Protein AF-0000000066216620 (afdb_homodimer)

Secondary structure (DSSP, 8-state):
--EEEEEEEEESS--EEEE-TTS-EEEEEEEEEEEEEE-TTS-EEEEEEEEEEEHHHHHHHHHH--TT-EEEEEEEEEEEEEE-TTS-EEEEEEEEEEEEEE-S----TTGGGSSSSGGGTT-------------------/--EEEEEEEEESS--EEEE-TTS-EEEEEEEEEEEEEE-TTS-EEEEEEEEEEEHHHHHHHHHH--TT-EEEEEEEEEEEEEE-TTS-EEEEEEEEEEEEEE-S----TTGGGSSSSGGGS--------------------

Foldseek 3Di:
DDFKDKAKFFWQFQKDWDADPVGKIKIKTWGWGWDPAADPVRHIHTDIAIEMEIHPQRVVSNVQGGGGFIKMFMFGKDKDWDADPVRDIDIDIHGYGPDMGGDDPRPPVPPPPPPPPPPPPDPPPDPPPCPDDPPPDDDDD/DDFKDKAKFFWQFQKDWDADPVGKIKIKTWGWGWDPAADPVRDIHTDIAMEMEIHPQRVVSNVQGGGGFIKMFMFGKDKDWDADPVRDIDIDIHGYGPDMGGDDDRPPVPPPPPPPPPPPPDPPDDPVPPDDPDDDDDDDD

Nearest PDB structures (foldseek):
  5yyu-assembly1_B  TM=9.972E-01  e=3.371E-18  Staphylococcus aureus subsp. aureus ED98
  7d8j-assembly1_A-2  TM=8.900E-01  e=3.755E-18  Staphylococcus aureus subsp. aureus ED98
  5xgt-assembly1_A  TM=9.421E-01  e=4.319E-16  Staphylococcus aureus
  1x3g-assembly1_A-2  TM=8.169E-01  e=3.262E-10  Mycolicibacterium smegmatis
  1ue5-assembly1_A-2  TM=8.093E-01  e=3.634E-10  Mycobacterium tuberculosis

Structure (mmCIF, N/CA/C/O backbone):
data_AF-0000000066216620-model_v1
#
loop_
_entity.id
_entity.type
_entity.pdbx_description
1 polymer 'Single-stranded DNA-binding protein 2'
#
loop_
_atom_site.group_PDB
_atom_site.id
_atom_site.type_symbol
_atom_site.label_atom_id
_atom_site.label_alt_id
_atom_site.label_comp_id
_atom_site.label_asym_id
_atom_site.label_entity_id
_atom_site.label_seq_id
_atom_site.pdbx_PDB_ins_code
_atom_site.Cartn_x
_atom_site.Cartn_y
_atom_site.Cartn_z
_atom_site.occupancy
_atom_site.B_iso_or_equiv
_atom_site.auth_seq_id
_atom_site.auth_comp_id
_atom_site.auth_asym_id
_atom_site.auth_atom_id
_atom_site.pdbx_PDB_model_num
ATOM 1 N N . MET A 1 1 ? -13.578 7.141 -0.822 1 92.81 1 MET A N 1
ATOM 2 C CA . MET A 1 1 ? -12.414 7.945 -1.18 1 92.81 1 MET A CA 1
ATOM 3 C C . MET A 1 1 ? -11.516 7.203 -2.166 1 92.81 1 MET A C 1
ATOM 5 O O . MET A 1 1 ? -11.531 5.973 -2.219 1 92.81 1 MET A O 1
ATOM 9 N N . LEU A 1 2 ? -10.797 8.094 -2.957 1 96.12 2 LEU A N 1
ATOM 10 C CA . LEU A 1 2 ? -9.938 7.5 -3.975 1 96.12 2 LEU A CA 1
ATOM 11 C C . LEU A 1 2 ? -8.867 6.621 -3.334 1 96.12 2 LEU A C 1
ATOM 13 O O . LEU A 1 2 ? -8.227 7.027 -2.361 1 96.12 2 LEU A O 1
ATOM 17 N N . ASN A 1 3 ? -8.742 5.473 -3.789 1 98.56 3 ASN A N 1
ATOM 18 C CA . ASN A 1 3 ? -7.781 4.461 -3.373 1 98.56 3 ASN A CA 1
ATOM 19 C C . ASN A 1 3 ? -7.492 3.469 -4.496 1 98.56 3 ASN A C 1
ATOM 21 O O . ASN A 1 3 ? -8.242 2.514 -4.699 1 98.56 3 ASN A O 1
ATOM 25 N N . ARG A 1 4 ? -6.383 3.711 -5.168 1 98.62 4 ARG A N 1
ATOM 26 C CA . ARG A 1 4 ? -6.035 2.863 -6.305 1 98.62 4 ARG A CA 1
ATOM 27 C C . ARG A 1 4 ? -4.547 2.529 -6.305 1 98.62 4 ARG A C 1
ATOM 29 O O . ARG A 1 4 ? -3.707 3.414 -6.121 1 98.62 4 ARG A O 1
ATOM 36 N N . THR A 1 5 ? -4.27 1.292 -6.426 1 98.75 5 THR A N 1
ATOM 37 C CA . THR A 1 5 ? -2.902 0.795 -6.508 1 98.75 5 THR A CA 1
ATOM 38 C C . THR A 1 5 ? -2.73 -0.121 -7.719 1 98.75 5 THR A C 1
ATOM 40 O O . THR A 1 5 ? -3.539 -1.025 -7.938 1 98.75 5 THR A O 1
ATOM 43 N N . VAL A 1 6 ? -1.718 0.114 -8.477 1 98.81 6 VAL A N 1
ATOM 44 C CA . VAL A 1 6 ? -1.391 -0.705 -9.641 1 98.81 6 VAL A CA 1
ATOM 45 C C . VAL A 1 6 ? 0.063 -1.163 -9.555 1 98.81 6 VAL A C 1
ATOM 47 O O . VAL A 1 6 ? 0.972 -0.343 -9.406 1 98.81 6 VAL A O 1
ATOM 50 N N . LEU A 1 7 ? 0.234 -2.441 -9.688 1 98.75 7 LEU A N 1
ATOM 51 C CA . LEU A 1 7 ? 1.56 -3.025 -9.508 1 98.75 7 LEU A CA 1
ATOM 52 C C . LEU A 1 7 ? 1.869 -4.023 -10.617 1 98.75 7 LEU A C 1
ATOM 54 O O . LEU A 1 7 ? 0.966 -4.688 -11.133 1 98.75 7 LEU A O 1
ATOM 58 N N . VAL A 1 8 ? 3.107 -4.082 -10.93 1 98.5 8 VAL A N 1
ATOM 59 C CA . VAL A 1 8 ? 3.648 -5.195 -11.703 1 98.5 8 VAL A CA 1
ATOM 60 C C . VAL A 1 8 ? 4.879 -5.762 -11 1 98.5 8 VAL A C 1
ATOM 62 O O . VAL A 1 8 ? 5.773 -5.012 -10.602 1 98.5 8 VAL A O 1
ATOM 65 N N . GLY A 1 9 ? 4.883 -6.992 -10.805 1 98.31 9 GLY A N 1
ATOM 66 C CA . GLY A 1 9 ? 5.992 -7.66 -10.148 1 98.31 9 GLY A CA 1
ATOM 67 C C . GLY A 1 9 ? 5.949 -9.172 -10.289 1 98.31 9 GLY A C 1
ATOM 68 O O . GLY A 1 9 ? 5.109 -9.703 -11.016 1 98.3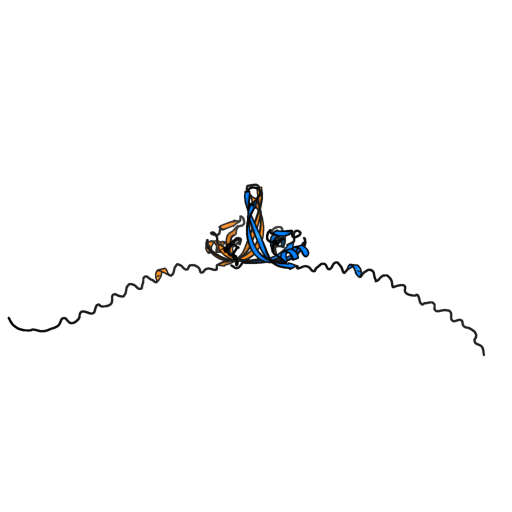1 9 GLY A O 1
ATOM 69 N N . ARG A 1 10 ? 6.887 -9.805 -9.68 1 98 10 ARG A N 1
ATOM 70 C CA . ARG A 1 10 ? 6.961 -11.258 -9.742 1 98 10 ARG A CA 1
ATOM 71 C C . ARG A 1 10 ? 6.617 -11.883 -8.391 1 98 10 ARG A C 1
ATOM 73 O O . ARG A 1 10 ? 7.02 -11.375 -7.348 1 98 10 ARG A O 1
ATOM 80 N N . LEU A 1 11 ? 5.941 -12.992 -8.5 1 98.25 11 LEU A N 1
ATOM 81 C CA . LEU A 1 11 ? 5.609 -13.703 -7.266 1 98.25 11 LEU A CA 1
ATOM 82 C C . LEU A 1 11 ? 6.867 -14.266 -6.605 1 98.25 11 LEU A C 1
ATOM 84 O O . LEU A 1 11 ? 7.727 -14.828 -7.285 1 98.25 11 LEU A O 1
ATOM 88 N N . THR A 1 12 ? 6.949 -14.117 -5.309 1 98.38 12 THR A N 1
ATOM 89 C CA . THR A 1 12 ? 8.125 -14.578 -4.586 1 98.38 12 THR A CA 1
ATOM 90 C C . THR A 1 12 ? 7.977 -16.047 -4.184 1 98.38 12 THR A C 1
ATOM 92 O O . THR A 1 12 ? 8.961 -16.703 -3.85 1 98.38 12 THR A O 1
ATOM 95 N N . LYS A 1 13 ? 6.832 -16.516 -4.086 1 98.19 13 LYS A N 1
ATOM 96 C CA . LYS A 1 13 ? 6.461 -17.891 -3.754 1 98.19 13 LYS A CA 1
ATOM 97 C C . LYS A 1 13 ? 5.129 -18.266 -4.395 1 98.19 13 LYS A C 1
ATOM 99 O O . LYS A 1 13 ? 4.441 -17.406 -4.957 1 98.19 13 LYS A O 1
ATOM 104 N N . ASP A 1 14 ? 4.883 -19.469 -4.289 1 98.25 14 ASP A N 1
ATOM 105 C CA . ASP A 1 14 ? 3.592 -19.922 -4.793 1 98.25 14 ASP A CA 1
ATOM 106 C C . ASP A 1 14 ? 2.445 -19.297 -3.996 1 98.25 14 ASP A C 1
ATOM 108 O O . ASP A 1 14 ? 2.533 -19.172 -2.773 1 98.25 14 ASP A O 1
ATOM 112 N N . PRO A 1 15 ? 1.36 -19.047 -4.707 1 98.06 15 PRO A N 1
ATOM 113 C CA . PRO A 1 15 ? 0.212 -18.469 -4.004 1 98.06 15 PRO A CA 1
ATOM 114 C C . PRO A 1 15 ? -0.439 -19.438 -3.031 1 98.06 15 PRO A C 1
ATOM 116 O O . PRO A 1 15 ? -0.374 -20.656 -3.238 1 98.06 15 PRO A O 1
ATOM 119 N N . GLU A 1 16 ? -1.002 -18.875 -2.049 1 97.81 16 GLU A N 1
ATOM 120 C CA . GLU A 1 16 ? -1.773 -19.656 -1.085 1 97.81 16 GLU A CA 1
ATOM 121 C C . GLU A 1 16 ? -3.271 -19.422 -1.266 1 97.81 16 GLU A C 1
ATOM 123 O O . GLU A 1 16 ? -3.711 -18.297 -1.507 1 97.81 16 GLU A O 1
ATOM 128 N N . LEU A 1 17 ? -3.982 -20.516 -1.16 1 96.88 17 LEU A N 1
ATOM 129 C CA . LEU A 1 17 ? -5.434 -20.453 -1.265 1 96.88 17 LEU A CA 1
ATOM 130 C C . LEU A 1 17 ? -6.094 -20.984 -0.001 1 96.88 17 LEU A C 1
ATOM 132 O O . LEU A 1 17 ? -5.734 -22.062 0.479 1 96.88 17 LEU A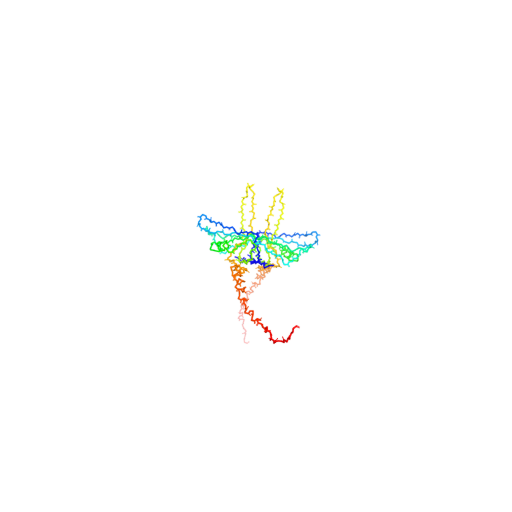 O 1
ATOM 136 N N . ARG A 1 18 ? -6.938 -20.203 0.495 1 96 18 ARG A N 1
ATOM 137 C CA . ARG A 1 18 ? -7.719 -20.625 1.654 1 96 18 ARG A CA 1
ATOM 138 C C . ARG A 1 18 ? -9.203 -20.359 1.446 1 96 18 ARG A C 1
ATOM 140 O O . ARG A 1 18 ? -9.578 -19.5 0.63 1 96 18 ARG A O 1
ATOM 147 N N . SER A 1 19 ? -10.008 -21.141 2.162 1 93.06 19 SER A N 1
ATOM 148 C CA . SER A 1 19 ? -11.445 -20.922 2.111 1 93.06 19 SER A CA 1
ATOM 149 C C . SER A 1 19 ? -11.984 -20.453 3.459 1 93.06 19 SER A C 1
ATOM 151 O O . SER A 1 19 ? -11.609 -20.984 4.504 1 93.06 19 SER A O 1
ATOM 153 N N . THR A 1 20 ? -12.711 -19.375 3.375 1 90.19 20 THR A N 1
ATOM 154 C CA . THR A 1 20 ? -13.328 -18.891 4.605 1 90.19 20 THR A CA 1
ATOM 155 C C . THR A 1 20 ? -14.477 -19.797 5.027 1 90.19 20 THR A C 1
ATOM 157 O O . THR A 1 20 ? -14.977 -20.594 4.223 1 90.19 20 THR A O 1
ATOM 160 N N . PRO A 1 21 ? -14.891 -19.703 6.312 1 88.75 21 PRO A N 1
ATOM 161 C CA . PRO A 1 21 ? -16 -20.531 6.77 1 88.75 21 PRO A CA 1
ATOM 162 C C . PRO A 1 21 ? -17.281 -20.297 5.961 1 88.75 21 PRO A C 1
ATOM 164 O O . PRO A 1 21 ? -18.109 -21.203 5.82 1 88.75 21 PRO A O 1
ATOM 167 N N . ASN A 1 22 ? -17.453 -19.188 5.398 1 89.12 22 ASN A N 1
ATOM 168 C CA . ASN A 1 22 ? -18.641 -18.859 4.609 1 89.12 22 ASN A CA 1
ATOM 169 C C . ASN A 1 22 ? -18.484 -19.281 3.154 1 89.12 22 ASN A C 1
ATOM 171 O O . ASN A 1 22 ? -19.281 -18.906 2.301 1 89.12 22 ASN A O 1
ATOM 175 N N . GLY A 1 23 ? -17.375 -19.906 2.857 1 88.88 23 GLY A N 1
ATOM 176 C CA . GLY A 1 23 ? -17.188 -20.5 1.543 1 88.88 23 GLY A CA 1
ATOM 177 C C . GLY A 1 23 ? -16.5 -19.578 0.56 1 88.88 23 GLY A C 1
ATOM 178 O O . GLY A 1 23 ? -16.453 -19.859 -0.641 1 88.88 23 GLY A O 1
ATOM 179 N N . VAL A 1 24 ? -16.078 -18.531 1.033 1 92.62 24 VAL A N 1
ATOM 180 C CA . VAL A 1 24 ? -15.406 -17.594 0.133 1 92.62 24 VAL A CA 1
ATOM 181 C C . VAL A 1 24 ? -13.922 -17.953 0.033 1 92.62 24 VAL A C 1
ATOM 183 O O . VAL A 1 24 ? -13.242 -18.094 1.051 1 92.62 24 VAL A O 1
ATOM 186 N N . ASN A 1 25 ? -13.469 -18.125 -1.216 1 95.75 25 ASN A N 1
ATOM 187 C CA . ASN A 1 25 ? -12.055 -18.391 -1.438 1 95.75 25 ASN A CA 1
ATOM 188 C C . ASN A 1 25 ? -11.219 -17.109 -1.327 1 95.75 25 ASN A C 1
ATOM 190 O O . ASN A 1 25 ? -11.602 -16.062 -1.858 1 95.75 25 ASN A O 1
ATOM 194 N N . VAL A 1 26 ? -10.148 -17.266 -0.635 1 97.31 26 VAL A N 1
ATOM 195 C CA . VAL A 1 26 ? -9.203 -16.156 -0.477 1 97.31 26 VAL A CA 1
ATOM 196 C C . VAL A 1 26 ? -7.816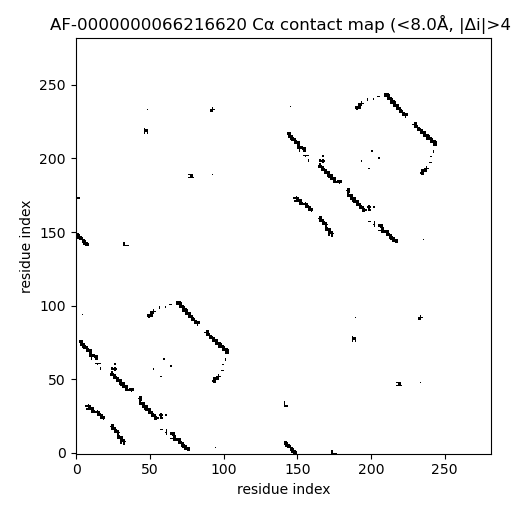 -16.609 -0.927 1 97.31 26 VAL A C 1
ATOM 198 O O . VAL A 1 26 ? -7.273 -17.594 -0.415 1 97.31 26 VAL A O 1
ATOM 201 N N . GLY A 1 27 ? -7.227 -15.891 -1.88 1 97.94 27 GLY A N 1
ATOM 202 C CA . GLY A 1 27 ? -5.855 -16.109 -2.316 1 97.94 27 GLY A CA 1
ATOM 203 C C . GLY A 1 27 ? -4.898 -15.039 -1.829 1 97.94 27 GLY A C 1
ATOM 204 O O . GLY A 1 27 ? -5.262 -13.859 -1.745 1 97.94 27 GLY A O 1
ATOM 205 N N . THR A 1 28 ? -3.729 -15.469 -1.478 1 98.31 28 THR A N 1
ATOM 206 C CA . THR A 1 28 ? -2.701 -14.516 -1.075 1 98.31 28 THR A CA 1
ATOM 207 C C . THR A 1 28 ? -1.376 -14.828 -1.767 1 98.31 28 THR A C 1
ATOM 209 O O . THR A 1 28 ? -1.051 -15.992 -2.004 1 98.31 28 THR A O 1
ATOM 212 N N . PHE A 1 29 ? -0.645 -13.766 -2.102 1 98.44 29 PHE A N 1
ATOM 213 C CA . PHE A 1 29 ? 0.704 -13.906 -2.639 1 98.44 29 PHE A CA 1
ATOM 214 C C . PHE A 1 29 ? 1.492 -12.609 -2.459 1 98.44 29 PHE A C 1
ATOM 216 O O . PHE A 1 29 ? 0.921 -11.57 -2.131 1 98.44 29 PHE A O 1
ATOM 223 N N . THR A 1 30 ? 2.74 -12.773 -2.598 1 98.62 30 THR A N 1
ATOM 224 C CA . THR A 1 30 ? 3.631 -11.633 -2.453 1 98.62 30 THR A CA 1
ATOM 225 C C . THR A 1 30 ? 4.301 -11.297 -3.783 1 98.62 30 THR A C 1
ATOM 227 O O . THR A 1 30 ? 4.82 -12.18 -4.461 1 98.62 30 THR A O 1
ATOM 230 N N . LEU A 1 31 ? 4.277 -10.055 -4.117 1 98.56 31 LEU A N 1
ATOM 231 C CA . LEU A 1 31 ? 4.934 -9.57 -5.328 1 98.56 31 LEU A CA 1
ATOM 232 C C . LEU A 1 31 ? 6.258 -8.891 -4.996 1 98.56 31 LEU A C 1
ATOM 234 O O . LEU A 1 31 ? 6.332 -8.07 -4.074 1 98.56 31 LEU A O 1
ATOM 238 N N . ALA A 1 32 ? 7.246 -9.312 -5.688 1 98.56 32 ALA A N 1
ATOM 239 C CA . ALA A 1 32 ? 8.477 -8.523 -5.734 1 98.56 32 ALA A CA 1
ATOM 240 C C . ALA A 1 32 ? 8.398 -7.445 -6.812 1 98.56 32 ALA A C 1
ATOM 242 O O . ALA A 1 32 ? 8.383 -7.754 -8.008 1 98.56 32 ALA A O 1
ATOM 243 N N . VAL A 1 33 ? 8.352 -6.23 -6.414 1 98.19 33 VAL A N 1
ATOM 244 C CA . VAL A 1 33 ? 8.266 -5.098 -7.332 1 98.19 33 VAL A CA 1
ATOM 245 C C . VAL A 1 33 ? 9.586 -4.328 -7.328 1 98.19 33 VAL A C 1
ATOM 247 O O . VAL A 1 33 ? 9.891 -3.611 -6.375 1 98.19 33 VAL A O 1
ATOM 250 N N . ASN A 1 34 ? 10.234 -4.441 -8.422 1 95.75 34 ASN A N 1
ATOM 251 C CA . ASN A 1 34 ? 11.539 -3.789 -8.5 1 95.75 34 ASN A CA 1
ATOM 252 C C . ASN A 1 34 ? 11.406 -2.27 -8.578 1 95.75 34 ASN A C 1
ATOM 254 O O . ASN A 1 34 ? 10.555 -1.754 -9.305 1 95.75 34 ASN A O 1
ATOM 258 N N . ARG A 1 35 ? 12.305 -1.676 -7.855 1 92.69 35 ARG A N 1
ATOM 259 C CA . ARG A 1 35 ? 12.312 -0.217 -7.902 1 92.69 35 ARG A CA 1
ATOM 260 C C . ARG A 1 35 ? 12.977 0.284 -9.18 1 92.69 35 ARG A C 1
ATOM 262 O O . ARG A 1 35 ? 13.766 -0.432 -9.797 1 92.69 35 ARG A O 1
ATOM 269 N N . THR A 1 36 ? 12.562 1.502 -9.586 1 85.81 36 THR A N 1
ATOM 270 C CA . THR A 1 36 ? 13.055 2.037 -10.852 1 85.81 36 THR A CA 1
ATOM 271 C C . THR A 1 36 ? 14.414 2.697 -10.672 1 85.81 36 THR A C 1
ATOM 273 O O . THR A 1 36 ? 15.047 3.109 -11.648 1 85.81 36 THR A O 1
ATOM 276 N N . PHE A 1 37 ? 14.875 2.752 -9.484 1 83.44 37 PHE A N 1
ATOM 277 C CA . PHE A 1 37 ? 16.156 3.391 -9.219 1 83.44 37 PHE A CA 1
ATOM 278 C C . PHE A 1 37 ? 17.062 2.471 -8.406 1 83.44 37 PHE A C 1
ATOM 280 O O . PHE A 1 37 ? 16.594 1.508 -7.797 1 83.44 37 PHE A O 1
ATOM 287 N N . THR A 1 38 ? 18.359 2.775 -8.453 1 82.94 38 THR A N 1
ATOM 288 C CA . THR A 1 38 ? 19.344 2.021 -7.688 1 82.94 38 THR A CA 1
ATOM 289 C C . THR A 1 38 ? 19.719 2.764 -6.402 1 82.94 38 THR A C 1
ATOM 291 O O . THR A 1 38 ? 19.609 3.99 -6.34 1 82.94 38 THR A O 1
ATOM 294 N N . ASN A 1 39 ? 20.047 1.951 -5.434 1 81.12 39 ASN A N 1
ATOM 295 C CA . ASN A 1 39 ? 20.531 2.578 -4.203 1 81.12 39 ASN A CA 1
ATOM 296 C C . ASN A 1 39 ? 21.953 3.09 -4.344 1 81.12 39 ASN A C 1
ATOM 298 O O . ASN A 1 39 ? 22.5 3.104 -5.445 1 81.12 39 ASN A O 1
ATOM 302 N N . ALA A 1 40 ? 22.5 3.697 -3.238 1 78.75 40 ALA A N 1
ATOM 303 C CA . ALA A 1 40 ? 23.828 4.293 -3.246 1 78.75 40 ALA A CA 1
ATOM 304 C C . ALA A 1 40 ? 24.891 3.273 -3.656 1 78.75 40 ALA A C 1
ATOM 306 O O . ALA A 1 40 ? 25.922 3.635 -4.207 1 78.75 40 ALA A O 1
ATOM 307 N N . GLN A 1 41 ? 24.641 2 -3.43 1 85.75 41 GLN A N 1
ATOM 308 C CA . GLN A 1 41 ? 25.594 0.929 -3.74 1 85.75 41 GLN A CA 1
ATOM 309 C C . GLN A 1 41 ? 25.375 0.406 -5.156 1 85.75 41 GLN A C 1
ATOM 311 O O . GLN A 1 41 ? 26.062 -0.517 -5.594 1 85.75 41 GLN A O 1
ATOM 316 N N . GLY A 1 42 ? 24.359 0.924 -5.809 1 84.19 42 GLY A N 1
ATOM 317 C CA . GLY A 1 42 ? 24.094 0.545 -7.188 1 84.19 42 GLY A CA 1
ATOM 318 C C . GLY A 1 42 ? 23.172 -0.648 -7.309 1 84.19 42 GLY A C 1
ATOM 319 O O . GLY A 1 42 ? 23.031 -1.224 -8.391 1 84.19 42 GLY A O 1
ATOM 320 N N . GLU A 1 43 ? 22.641 -1.047 -6.211 1 86.56 43 GLU A N 1
ATOM 321 C CA . GLU A 1 43 ? 21.75 -2.205 -6.227 1 86.56 43 GLU A CA 1
ATOM 322 C C . GLU A 1 43 ? 20.297 -1.779 -6.402 1 86.56 43 GLU A C 1
ATOM 324 O O . GLU A 1 43 ? 19.859 -0.773 -5.832 1 86.56 43 GLU A O 1
ATOM 329 N N . ARG A 1 44 ? 19.656 -2.549 -7.324 1 86.44 44 ARG A N 1
ATOM 330 C CA . ARG A 1 44 ? 18.234 -2.32 -7.492 1 86.44 44 ARG A CA 1
ATOM 331 C C . ARG A 1 44 ? 17.422 -3.092 -6.453 1 86.44 44 ARG A C 1
ATOM 333 O O . ARG A 1 44 ? 17.406 -4.324 -6.469 1 86.44 44 ARG A O 1
ATOM 340 N N . GLU A 1 45 ? 16.797 -2.416 -5.633 1 92.81 45 GLU A N 1
ATOM 341 C CA . GLU A 1 45 ? 16.016 -3.029 -4.559 1 92.81 45 GLU A CA 1
ATOM 342 C C . GLU A 1 45 ? 14.602 -3.352 -5.023 1 92.81 45 GLU A C 1
ATOM 344 O O . GLU A 1 45 ? 14.133 -2.824 -6.035 1 92.81 45 GLU A O 1
ATOM 349 N N . ALA A 1 46 ? 14.008 -4.309 -4.32 1 95.88 46 ALA A N 1
ATOM 350 C CA . ALA A 1 46 ? 12.617 -4.676 -4.59 1 95.88 46 ALA A CA 1
ATOM 351 C C . ALA A 1 46 ? 11.742 -4.473 -3.355 1 95.88 46 ALA A C 1
ATOM 353 O O . ALA A 1 46 ? 12.203 -4.66 -2.227 1 95.88 46 ALA A O 1
ATOM 354 N N . ASP A 1 47 ? 10.578 -4.039 -3.609 1 97.56 47 ASP A N 1
ATOM 355 C CA . ASP A 1 47 ? 9.578 -4.012 -2.555 1 97.56 47 ASP A CA 1
ATOM 356 C C . ASP A 1 47 ? 8.695 -5.262 -2.6 1 97.56 47 ASP A C 1
ATOM 358 O O . ASP A 1 47 ? 8.227 -5.656 -3.668 1 97.56 47 ASP A O 1
ATOM 362 N N . PHE A 1 48 ? 8.492 -5.879 -1.438 1 97.69 48 PHE A N 1
ATOM 363 C CA . PHE A 1 48 ? 7.691 -7.098 -1.332 1 97.69 48 PHE A CA 1
ATOM 364 C C . PHE A 1 48 ? 6.293 -6.785 -0.818 1 97.69 48 PHE A C 1
ATOM 366 O O . PHE A 1 48 ? 6.102 -6.555 0.378 1 97.69 48 PHE A O 1
ATOM 373 N N . ILE A 1 49 ? 5.383 -6.852 -1.711 1 98.19 49 ILE A N 1
ATOM 374 C CA . ILE A 1 49 ? 4.035 -6.371 -1.425 1 98.19 49 ILE A CA 1
ATOM 375 C C . ILE A 1 49 ? 3.078 -7.555 -1.319 1 98.19 49 ILE A C 1
ATOM 377 O O . ILE A 1 49 ? 2.984 -8.367 -2.24 1 98.19 49 ILE A O 1
ATOM 381 N N . ASN A 1 50 ? 2.383 -7.598 -0.209 1 98.44 50 ASN A N 1
ATOM 382 C CA . ASN A 1 50 ? 1.363 -8.625 -0.028 1 98.44 50 ASN A CA 1
ATOM 383 C C . ASN A 1 50 ? 0.084 -8.289 -0.788 1 98.44 50 ASN A C 1
ATOM 385 O O . ASN A 1 50 ? -0.416 -7.164 -0.699 1 98.44 50 ASN A O 1
ATOM 389 N N . VAL A 1 51 ? -0.425 -9.266 -1.462 1 98.75 51 VAL A N 1
ATOM 390 C CA . VAL A 1 51 ? -1.653 -9.094 -2.229 1 98.75 51 VAL A CA 1
ATOM 391 C C . VAL A 1 51 ? -2.691 -10.125 -1.785 1 98.75 51 VAL A C 1
ATOM 393 O O . VAL A 1 51 ? -2.363 -11.297 -1.576 1 98.75 51 VAL A O 1
ATOM 396 N N . VAL A 1 52 ? -3.91 -9.664 -1.688 1 98.31 52 VAL A N 1
ATOM 397 C CA . VAL A 1 52 ? -5.035 -10.531 -1.354 1 98.31 52 VAL A CA 1
ATOM 398 C C . VAL A 1 52 ? -6.062 -10.508 -2.482 1 98.31 52 VAL A C 1
ATOM 400 O O . VAL A 1 52 ? -6.402 -9.438 -2.996 1 98.31 52 VAL A O 1
ATOM 403 N N . VAL A 1 53 ? -6.539 -11.617 -2.834 1 98 53 VAL A N 1
ATOM 404 C CA . VAL A 1 53 ? -7.539 -11.75 -3.891 1 98 53 VAL A CA 1
ATOM 405 C C . VAL A 1 53 ? -8.672 -12.664 -3.426 1 98 53 VAL A C 1
ATOM 407 O O . VAL A 1 53 ? -8.438 -13.617 -2.682 1 98 53 VAL A O 1
ATOM 410 N N . PHE A 1 54 ? -9.867 -12.367 -3.932 1 96.12 54 PHE A N 1
ATOM 411 C CA . PHE A 1 54 ? -11.031 -13.109 -3.445 1 96.12 54 PHE A CA 1
ATOM 412 C C . PHE A 1 54 ? -11.758 -13.797 -4.598 1 96.12 54 PHE A C 1
ATOM 414 O O . PHE A 1 54 ? -11.516 -13.484 -5.766 1 96.12 54 PHE A O 1
ATOM 421 N N . LYS A 1 55 ? -12.523 -14.758 -4.223 1 94.19 55 LYS A N 1
ATOM 422 C CA . LYS A 1 55 ? -13.508 -15.422 -5.082 1 94.19 55 LYS A CA 1
ATOM 423 C C . LYS A 1 55 ? -12.836 -16.062 -6.293 1 94.19 55 LYS A C 1
ATOM 425 O O . LYS A 1 55 ? -11.844 -16.781 -6.148 1 94.19 55 LYS A O 1
ATOM 430 N N . LYS A 1 56 ? -13.414 -15.898 -7.414 1 94 56 LYS A N 1
ATOM 431 C CA . LYS A 1 56 ? -12.961 -16.609 -8.609 1 94 56 LYS A CA 1
ATOM 432 C C . LYS A 1 56 ? -11.523 -16.234 -8.953 1 94 56 LYS A C 1
ATOM 434 O O . LYS A 1 56 ? -10.75 -17.094 -9.406 1 94 56 LYS A O 1
ATOM 439 N N . GLN A 1 57 ? -11.18 -15.109 -8.734 1 95.75 57 GLN A N 1
ATOM 440 C CA . GLN A 1 57 ? -9.828 -14.664 -9.031 1 95.75 57 GLN A CA 1
ATOM 441 C C . GLN A 1 57 ? -8.805 -15.383 -8.156 1 95.75 57 GLN A C 1
ATOM 443 O O . GLN A 1 57 ? -7.676 -15.633 -8.586 1 95.75 57 GLN A O 1
ATOM 448 N N . ALA A 1 58 ? -9.211 -15.664 -6.941 1 97.5 58 ALA A N 1
ATOM 449 C CA . ALA A 1 58 ? -8.328 -16.406 -6.039 1 97.5 58 ALA A CA 1
ATOM 450 C C . ALA A 1 58 ? -7.996 -17.781 -6.605 1 97.5 58 ALA A C 1
ATOM 452 O O . ALA A 1 58 ? -6.844 -18.219 -6.555 1 97.5 58 ALA A O 1
ATOM 453 N N . GLU A 1 59 ? -8.93 -18.391 -7.145 1 94.88 59 GLU A N 1
ATOM 454 C CA . GLU A 1 59 ? -8.734 -19.688 -7.766 1 94.88 59 GLU A CA 1
ATOM 455 C C . GLU A 1 59 ? -7.836 -19.594 -8.992 1 94.88 59 GLU A C 1
ATOM 457 O O . GLU A 1 59 ? -6.953 -20.438 -9.195 1 94.88 59 GLU A O 1
ATOM 462 N N . ASN A 1 60 ? -8.117 -18.641 -9.773 1 95.25 60 ASN A N 1
ATOM 463 C CA . ASN A 1 60 ? -7.324 -18.422 -10.984 1 95.25 60 ASN A CA 1
ATOM 464 C C . ASN A 1 60 ? -5.852 -18.203 -10.664 1 95.25 60 ASN A C 1
ATOM 466 O O . ASN A 1 60 ? -4.973 -18.719 -11.344 1 95.25 60 ASN A O 1
ATOM 470 N N . VAL A 1 61 ? -5.645 -17.422 -9.672 1 96.44 61 VAL A N 1
ATOM 471 C CA . VAL A 1 61 ? -4.273 -17.125 -9.273 1 96.44 61 VAL A CA 1
ATOM 472 C C . VAL A 1 61 ? -3.566 -18.406 -8.836 1 96.44 61 VAL A C 1
ATOM 474 O O . VAL A 1 61 ? -2.428 -18.656 -9.234 1 96.44 61 VAL A O 1
ATOM 477 N N . LYS A 1 62 ? -4.188 -19.156 -8.086 1 95.5 62 LYS A N 1
ATOM 478 C CA . LYS A 1 62 ? -3.617 -20.406 -7.605 1 95.5 62 LYS A CA 1
ATOM 479 C C . LYS A 1 62 ? -3.338 -21.359 -8.766 1 95.5 62 LYS A C 1
ATOM 481 O O . LYS A 1 62 ? -2.32 -22.062 -8.773 1 95.5 62 LYS A O 1
ATOM 486 N N . ASN A 1 63 ? -4.152 -21.344 -9.758 1 93.94 63 ASN A N 1
ATOM 487 C CA . ASN A 1 63 ? -4.078 -22.312 -10.852 1 93.94 63 ASN A CA 1
ATOM 488 C C . ASN A 1 63 ? -3.064 -21.875 -11.906 1 93.94 63 ASN A C 1
ATOM 490 O O . ASN A 1 63 ? -2.447 -22.719 -12.555 1 93.94 63 ASN A O 1
ATOM 494 N N . TYR A 1 64 ? -2.883 -20.594 -12.016 1 94.31 64 TYR A N 1
ATOM 495 C CA . TYR A 1 64 ? -2.148 -20.156 -13.195 1 94.31 64 TYR A CA 1
ATOM 496 C C . TYR A 1 64 ? -0.846 -19.469 -12.805 1 94.31 64 TYR A C 1
ATOM 498 O O . TYR A 1 64 ? 0.041 -19.281 -13.641 1 94.31 64 TYR A O 1
ATOM 506 N N . LEU A 1 65 ? -0.766 -19.047 -11.57 1 95.88 65 LEU A N 1
ATOM 507 C CA . LEU A 1 65 ? 0.458 -18.375 -11.164 1 95.88 65 LEU A CA 1
ATOM 508 C C . LEU A 1 65 ? 1.283 -19.25 -10.234 1 95.88 65 LEU A C 1
ATOM 510 O O . LEU A 1 65 ? 0.733 -20.078 -9.508 1 95.88 65 LEU A O 1
ATOM 514 N N . SER A 1 66 ? 2.588 -19.062 -10.312 1 96.69 66 SER A N 1
ATOM 515 C CA . SER A 1 66 ? 3.549 -19.75 -9.453 1 96.69 66 SER A CA 1
ATOM 516 C C . SER A 1 66 ? 4.727 -18.844 -9.117 1 96.69 66 SER A C 1
ATOM 518 O O . SER A 1 66 ? 4.824 -17.734 -9.625 1 96.69 66 SER A O 1
ATOM 520 N N . LYS A 1 67 ? 5.508 -19.359 -8.219 1 97.19 67 LYS A N 1
ATOM 521 C CA . LYS A 1 67 ? 6.715 -18.594 -7.898 1 97.19 67 LYS A CA 1
ATOM 522 C C . LYS A 1 67 ? 7.43 -18.141 -9.172 1 97.19 67 LYS A C 1
ATOM 524 O O . LYS A 1 67 ? 7.613 -18.938 -10.102 1 97.19 67 LYS A O 1
ATOM 529 N N . GLY A 1 68 ? 7.715 -16.875 -9.148 1 96.94 68 GLY A N 1
ATOM 530 C CA . GLY A 1 68 ? 8.469 -16.359 -10.281 1 96.94 68 GLY A CA 1
ATOM 531 C C . GLY A 1 68 ? 7.59 -15.797 -11.375 1 96.94 68 GLY A C 1
ATOM 532 O O . GLY A 1 68 ? 8.07 -15.078 -12.258 1 96.94 68 GLY A O 1
ATOM 533 N N . SER A 1 69 ? 6.316 -16.094 -11.398 1 96.81 69 SER A N 1
ATOM 534 C CA . SER A 1 69 ? 5.395 -15.578 -12.414 1 96.81 69 SER A CA 1
ATOM 535 C C . SER A 1 69 ? 5.316 -14.055 -12.367 1 96.81 69 SER A C 1
ATOM 537 O O . SER A 1 69 ? 5.289 -13.461 -11.289 1 96.81 69 SER A O 1
ATOM 539 N N . LEU A 1 70 ? 5.273 -13.484 -13.609 1 97.62 70 LEU A N 1
ATOM 540 C CA . LEU A 1 70 ? 5.031 -12.047 -13.727 1 97.62 70 LEU A CA 1
ATOM 541 C C . LEU A 1 70 ? 3.537 -11.75 -13.695 1 97.62 70 LEU A C 1
ATOM 543 O O . LEU A 1 70 ? 2.758 -12.367 -14.422 1 97.62 70 LEU A O 1
ATOM 547 N N . ALA A 1 71 ? 3.145 -10.797 -12.852 1 98.19 71 ALA A N 1
ATOM 548 C CA . ALA A 1 71 ? 1.721 -10.492 -12.727 1 98.19 71 ALA A CA 1
ATOM 549 C C . ALA A 1 71 ? 1.493 -8.992 -12.586 1 98.19 71 ALA A C 1
ATOM 551 O O . ALA A 1 71 ? 2.338 -8.281 -12.039 1 98.19 71 ALA A O 1
ATOM 552 N N . GLY A 1 72 ? 0.446 -8.547 -13.109 1 98.5 72 GLY A N 1
ATOM 553 C CA . GLY A 1 72 ? -0.089 -7.215 -12.867 1 98.5 72 GLY A CA 1
ATOM 554 C C . GLY A 1 72 ? -1.269 -7.211 -11.914 1 98.5 72 GLY A C 1
ATOM 555 O O . GLY A 1 72 ? -2.146 -8.07 -12 1 98.5 72 GLY A O 1
ATOM 556 N N . VAL A 1 73 ? -1.257 -6.324 -11 1 98.62 73 VAL A N 1
ATOM 557 C CA . VAL A 1 73 ? -2.33 -6.246 -10.008 1 98.62 73 VAL A CA 1
ATOM 558 C C . VAL A 1 73 ? -2.945 -4.848 -10.031 1 98.62 73 VAL A C 1
ATOM 560 O O . VAL A 1 73 ? -2.229 -3.846 -10.016 1 98.62 73 VAL A O 1
ATOM 563 N N . ASP A 1 74 ? -4.199 -4.773 -10.211 1 98.69 74 ASP A N 1
ATOM 564 C CA . ASP A 1 74 ? -5.004 -3.574 -10.008 1 98.69 74 ASP A CA 1
ATOM 565 C C . ASP A 1 74 ? -5.93 -3.73 -8.797 1 98.69 74 ASP A C 1
ATOM 567 O O . ASP A 1 74 ? -6.699 -4.691 -8.719 1 98.69 74 ASP A O 1
ATOM 571 N N . GLY A 1 75 ? -5.82 -2.816 -7.824 1 98.62 75 GLY A N 1
ATOM 572 C CA . GLY A 1 75 ? -6.625 -2.953 -6.621 1 98.62 75 GLY A CA 1
ATOM 573 C C . GLY A 1 75 ? -6.559 -1.736 -5.715 1 98.62 75 GLY A C 1
ATOM 574 O O . GLY A 1 75 ? -6.473 -0.604 -6.195 1 98.62 75 GLY A O 1
ATOM 575 N N . ARG A 1 76 ? -6.719 -1.999 -4.414 1 98 76 ARG A N 1
ATOM 576 C CA . ARG A 1 76 ? -6.719 -0.938 -3.412 1 98 76 ARG A CA 1
ATOM 577 C C . ARG A 1 76 ? -5.871 -1.325 -2.205 1 98 76 ARG A C 1
ATOM 579 O O . ARG A 1 76 ? -5.75 -2.508 -1.88 1 98 76 ARG A O 1
ATOM 586 N N . LEU A 1 77 ? -5.371 -0.291 -1.54 1 98 77 LEU A N 1
ATOM 587 C CA . LEU A 1 77 ? -4.625 -0.521 -0.309 1 98 77 LEU A CA 1
ATOM 588 C C . LEU A 1 77 ? -5.566 -0.699 0.875 1 98 77 LEU A C 1
ATOM 590 O O . LEU A 1 77 ? -6.504 0.081 1.049 1 98 77 LEU A O 1
ATOM 594 N N . GLN A 1 78 ? -5.352 -1.676 1.571 1 97.38 78 GLN A N 1
ATOM 595 C CA . GLN A 1 78 ? -6.164 -1.92 2.76 1 97.38 78 GLN A CA 1
ATOM 596 C C . GLN A 1 78 ? -5.285 -2.25 3.965 1 97.38 78 GLN A C 1
ATOM 598 O O . GLN A 1 78 ? -4.281 -2.953 3.834 1 97.38 78 GLN A O 1
ATOM 603 N N . THR A 1 79 ? -5.691 -1.782 5.168 1 96.62 79 THR A N 1
ATOM 604 C CA . THR A 1 79 ? -4.961 -2.066 6.398 1 96.62 79 THR A CA 1
ATOM 605 C C . THR A 1 79 ? -5.816 -2.891 7.355 1 96.62 79 THR A C 1
ATOM 607 O O . THR A 1 79 ? -7.043 -2.779 7.355 1 96.62 79 THR A O 1
ATOM 610 N N . ARG A 1 80 ? -5.18 -3.732 8.07 1 93.31 80 ARG A N 1
ATOM 611 C CA . ARG A 1 80 ? -5.789 -4.492 9.156 1 93.31 80 ARG A CA 1
ATOM 612 C C . ARG A 1 80 ? -4.785 -4.746 10.273 1 93.31 80 ARG A C 1
ATOM 614 O O . ARG A 1 80 ? -3.586 -4.504 10.109 1 93.31 80 ARG A O 1
ATOM 621 N N . ASN A 1 81 ? -5.316 -5.082 11.414 1 92.69 81 ASN A N 1
ATOM 622 C CA . ASN A 1 81 ? -4.426 -5.418 12.516 1 92.69 81 ASN A CA 1
ATOM 623 C C . ASN A 1 81 ? -4.879 -6.688 13.234 1 92.69 81 ASN A C 1
ATOM 625 O O . ASN A 1 81 ? -6.043 -7.078 13.133 1 92.69 81 ASN A O 1
ATOM 629 N N . TYR A 1 82 ? -3.904 -7.375 13.773 1 91.06 82 TYR A N 1
ATOM 630 C CA . TYR A 1 82 ? -4.18 -8.555 14.594 1 91.06 82 TYR A CA 1
ATOM 631 C C . TYR A 1 82 ? -3.133 -8.711 15.688 1 91.06 82 TYR A C 1
ATOM 633 O O . TYR A 1 82 ? -2.082 -8.07 15.648 1 91.06 82 TYR A O 1
ATOM 641 N N . GLU A 1 83 ? -3.504 -9.461 16.719 1 91.06 83 GLU A N 1
ATOM 642 C CA . GLU A 1 83 ? -2.572 -9.75 17.797 1 91.06 83 GLU A CA 1
ATOM 643 C C . GLU A 1 83 ? -1.766 -11.008 17.516 1 91.06 83 GLU A C 1
ATOM 645 O O . GLU A 1 83 ? -2.33 -12.047 17.156 1 91.06 83 GLU A O 1
ATOM 650 N N . ASN A 1 84 ? -0.47 -10.859 17.703 1 83.75 84 ASN A N 1
ATOM 651 C CA . ASN A 1 84 ? 0.357 -12.031 17.469 1 83.75 84 ASN A CA 1
ATOM 652 C C . ASN A 1 84 ? 0.45 -12.914 18.719 1 83.75 84 ASN A C 1
ATOM 654 O O . ASN A 1 84 ? -0.229 -12.656 19.703 1 83.75 84 ASN A O 1
ATOM 658 N N . LYS A 1 85 ? 1.184 -14.07 18.578 1 85.12 85 LYS A N 1
ATOM 659 C CA . LYS A 1 85 ? 1.287 -15.07 19.641 1 85.12 85 LYS A CA 1
ATOM 660 C C . LYS A 1 85 ? 1.832 -14.445 20.922 1 85.12 85 LYS A C 1
ATOM 662 O O . LYS A 1 85 ? 1.516 -14.906 22.016 1 85.12 85 LYS A O 1
ATOM 667 N N . ASP A 1 86 ? 2.516 -13.414 20.844 1 84.38 86 ASP A N 1
ATOM 668 C CA . ASP A 1 86 ? 3.129 -12.75 22 1 84.38 86 ASP A CA 1
ATOM 669 C C . ASP A 1 86 ? 2.217 -11.648 22.547 1 84.38 86 ASP A C 1
ATOM 671 O O . ASP A 1 86 ? 2.619 -10.883 23.422 1 84.38 86 ASP A O 1
ATOM 675 N N . GLY A 1 87 ? 1.049 -11.5 21.906 1 84.31 87 GLY A N 1
ATOM 676 C CA . GLY A 1 87 ? 0.093 -10.508 22.375 1 84.31 87 GLY A CA 1
ATOM 677 C C . GLY A 1 87 ? 0.36 -9.117 21.828 1 84.31 87 GLY A C 1
ATOM 678 O O . GLY A 1 87 ? -0.191 -8.133 22.328 1 84.31 87 GLY A O 1
ATOM 679 N N . GLN A 1 88 ? 1.197 -9.078 20.922 1 85.88 88 GLN A N 1
ATOM 680 C CA . GLN A 1 88 ? 1.525 -7.785 20.344 1 85.88 88 GLN A CA 1
ATOM 681 C C . GLN A 1 88 ? 0.683 -7.512 19.094 1 85.88 88 GLN A C 1
ATOM 683 O O . GLN A 1 88 ? 0.448 -8.414 18.297 1 85.88 88 GLN A O 1
ATOM 688 N N . ARG A 1 89 ? 0.289 -6.293 19 1 88.44 89 ARG A N 1
ATOM 689 C CA . ARG A 1 89 ? -0.521 -5.91 17.844 1 88.44 89 ARG A CA 1
ATOM 690 C C . ARG A 1 89 ? 0.343 -5.754 16.594 1 88.44 89 ARG A C 1
ATOM 692 O O . ARG A 1 89 ? 1.376 -5.082 16.625 1 88.44 89 ARG A O 1
ATOM 699 N N . VAL A 1 90 ? -0.05 -6.406 15.523 1 89.56 90 VAL A N 1
ATOM 700 C CA . VAL A 1 90 ? 0.671 -6.32 14.258 1 89.56 90 VAL A CA 1
ATOM 701 C C . VAL A 1 90 ? -0.208 -5.641 13.211 1 89.56 90 VAL A C 1
ATOM 703 O O . VAL A 1 90 ? -1.354 -6.047 12.992 1 89.56 90 VAL A O 1
ATOM 706 N N . PHE A 1 91 ? 0.367 -4.57 12.703 1 90.19 91 PHE A N 1
ATOM 707 C CA . PHE A 1 91 ? -0.327 -3.873 11.625 1 90.19 91 PHE A CA 1
ATOM 708 C C . PHE A 1 91 ? 0.114 -4.398 10.266 1 90.19 91 PHE A C 1
ATOM 710 O O . PHE A 1 91 ? 1.31 -4.578 10.023 1 90.19 91 PHE A O 1
ATOM 717 N N . VAL A 1 92 ? -0.897 -4.66 9.453 1 94.69 92 VAL A N 1
ATOM 718 C CA . VAL A 1 92 ? -0.604 -5.207 8.133 1 94.69 92 VAL A CA 1
ATOM 719 C C . VAL A 1 92 ? -1.225 -4.32 7.055 1 94.69 92 VAL A C 1
ATOM 721 O O . VAL A 1 92 ? -2.393 -3.939 7.152 1 94.69 92 VAL A O 1
ATOM 724 N N . THR A 1 93 ? -0.44 -3.93 6.094 1 97.69 93 THR A N 1
ATOM 725 C CA . THR A 1 93 ? -0.905 -3.234 4.898 1 97.69 93 THR A CA 1
ATOM 726 C C . THR A 1 93 ? -0.763 -4.121 3.666 1 97.69 93 THR A C 1
ATOM 728 O O . THR A 1 93 ? 0.312 -4.664 3.406 1 97.69 93 THR A O 1
ATOM 731 N N . GLU A 1 94 ? -1.835 -4.254 2.941 1 98.06 94 GLU A N 1
ATOM 732 C CA . GLU A 1 94 ? -1.819 -5.121 1.768 1 98.06 94 GLU A CA 1
ATOM 733 C C . GLU A 1 94 ? -2.639 -4.523 0.628 1 98.06 94 GLU A C 1
ATOM 735 O O . GLU A 1 94 ? -3.4 -3.576 0.835 1 98.06 94 GLU A O 1
ATOM 740 N N . VAL A 1 95 ? -2.438 -5.09 -0.521 1 98.69 95 VAL A N 1
ATOM 741 C CA . VAL A 1 95 ? -3.242 -4.707 -1.675 1 98.69 95 VAL A CA 1
ATOM 742 C C . VAL A 1 95 ? -4.363 -5.723 -1.889 1 98.69 95 VAL A C 1
ATOM 744 O O . VAL A 1 95 ? -4.098 -6.906 -2.113 1 98.69 95 VAL A O 1
ATOM 747 N N . VAL A 1 96 ? -5.574 -5.27 -1.754 1 98.06 96 VAL A N 1
ATOM 748 C CA . VAL A 1 96 ? -6.715 -6.09 -2.146 1 98.06 96 VAL A CA 1
ATOM 749 C C . VAL A 1 96 ? -6.98 -5.926 -3.641 1 98.06 96 VAL A C 1
ATOM 751 O O . VAL A 1 96 ? -7.383 -4.852 -4.094 1 98.06 96 VAL A O 1
ATOM 754 N N . ALA A 1 97 ? -6.801 -7.004 -4.328 1 98.44 97 ALA A N 1
ATOM 755 C CA . ALA A 1 97 ? -6.836 -6.93 -5.785 1 98.44 97 ALA A CA 1
ATOM 756 C C . ALA A 1 97 ? -8.273 -6.98 -6.301 1 98.44 97 ALA A C 1
ATOM 758 O O . ALA A 1 97 ? -9.055 -7.848 -5.898 1 98.44 97 ALA A O 1
ATOM 759 N N . ASP A 1 98 ? -8.602 -6.043 -7.18 1 97 98 ASP A N 1
ATOM 760 C CA . ASP A 1 98 ? -9.82 -6.121 -7.973 1 97 98 ASP A CA 1
ATOM 761 C C . ASP A 1 98 ? -9.617 -6.984 -9.219 1 97 98 ASP A C 1
ATOM 763 O O . ASP A 1 98 ? -10.539 -7.664 -9.664 1 97 98 ASP A O 1
ATOM 767 N N . SER A 1 99 ? -8.406 -6.895 -9.688 1 97.81 99 SER A N 1
ATOM 768 C CA . SER A 1 99 ? -8.047 -7.715 -10.836 1 97.81 99 SER A CA 1
ATOM 769 C C . SER A 1 99 ? -6.566 -8.094 -10.812 1 97.81 99 SER A C 1
ATOM 771 O O . SER A 1 99 ? -5.738 -7.332 -10.312 1 97.81 99 SER A O 1
ATOM 773 N N . VAL A 1 100 ? -6.312 -9.273 -11.359 1 98 100 VAL A N 1
ATOM 774 C CA . VAL A 1 100 ? -4.949 -9.773 -11.531 1 98 100 VAL A CA 1
ATOM 775 C C . VAL A 1 100 ? -4.734 -10.203 -12.977 1 98 100 VAL A C 1
ATOM 777 O O . VAL A 1 100 ? -5.535 -10.961 -13.531 1 98 100 VAL A O 1
ATOM 780 N N . GLN A 1 101 ? -3.727 -9.688 -13.508 1 97.44 101 GLN A N 1
ATOM 781 C CA . GLN A 1 101 ? -3.395 -10.039 -14.883 1 97.44 101 GLN A CA 1
ATOM 782 C C . GLN A 1 101 ? -2.131 -10.891 -14.945 1 97.44 101 GLN A C 1
ATOM 784 O O . GLN A 1 101 ? -1.125 -10.57 -14.312 1 97.44 101 GLN A O 1
ATOM 789 N N . PHE A 1 102 ? -2.176 -11.922 -15.656 1 96.12 102 PHE A N 1
ATOM 790 C CA . PHE A 1 102 ? -1.022 -12.781 -15.883 1 96.12 102 PHE A CA 1
ATOM 791 C C . PHE A 1 102 ? -0.211 -12.297 -17.078 1 96.12 102 PHE A C 1
ATOM 793 O O . PHE A 1 102 ? -0.701 -12.297 -18.203 1 96.12 102 PHE A O 1
ATOM 800 N N . LEU A 1 103 ? 0.99 -11.914 -16.906 1 95.75 103 LEU A N 1
ATOM 801 C CA . LEU A 1 103 ? 1.719 -11.164 -17.922 1 95.75 103 LEU A CA 1
ATOM 802 C C . LEU A 1 103 ? 2.738 -12.055 -18.625 1 95.75 103 LEU A C 1
ATOM 804 O O . LEU A 1 103 ? 3.602 -11.57 -19.359 1 95.75 103 LEU A O 1
ATOM 808 N N . GLU A 1 104 ? 2.857 -13.273 -18.375 1 86 104 GLU A N 1
ATOM 809 C CA . GLU A 1 104 ? 3.688 -14.219 -19.109 1 86 104 GLU A CA 1
ATOM 810 C C . GLU A 1 104 ? 2.834 -15.266 -19.828 1 86 104 GLU A C 1
ATOM 812 O O . GLU A 1 104 ? 1.757 -15.625 -19.359 1 86 104 GLU A O 1
ATOM 817 N N . PRO A 1 105 ? 3.334 -15.547 -21.188 1 69.88 105 PRO A N 1
ATOM 818 C CA . PRO A 1 105 ? 2.596 -16.547 -21.969 1 69.88 105 PRO A CA 1
ATOM 819 C C . PRO A 1 105 ? 2.514 -17.891 -21.25 1 69.88 105 PRO A C 1
ATOM 821 O O . PRO A 1 105 ? 3.387 -18.234 -20.453 1 69.88 105 PRO A O 1
ATOM 824 N N . LYS A 1 106 ? 1.434 -18.453 -21.219 1 61.72 106 LYS A N 1
ATOM 825 C CA . LYS A 1 106 ? 1.297 -19.828 -20.719 1 61.72 106 LYS A CA 1
ATOM 826 C C . LYS A 1 106 ? 2.354 -20.75 -21.328 1 61.72 106 LYS A C 1
ATOM 828 O O . LYS A 1 106 ? 2.627 -20.672 -22.531 1 61.72 106 LYS A O 1
ATOM 833 N N . ASN A 1 107 ? 3.471 -20.969 -20.625 1 52.84 107 ASN A N 1
ATOM 834 C CA . ASN A 1 107 ? 4.363 -21.953 -21.234 1 52.84 107 ASN A CA 1
ATOM 835 C C . ASN A 1 107 ? 3.59 -23.016 -22.016 1 52.84 107 ASN A C 1
ATOM 837 O O . ASN A 1 107 ? 2.877 -23.812 -21.422 1 52.84 107 ASN A O 1
ATOM 841 N N . ASN A 1 108 ? 3.109 -22.703 -23.109 1 47.09 108 ASN A N 1
ATOM 842 C CA . ASN A 1 108 ? 2.838 -23.875 -23.938 1 47.09 108 ASN A CA 1
ATOM 843 C C . ASN A 1 108 ? 4.07 -24.766 -24.078 1 47.09 108 ASN A C 1
ATOM 845 O O . ASN A 1 108 ? 4.859 -24.594 -25 1 47.09 108 ASN A O 1
ATOM 849 N N . ASN A 1 109 ? 4.797 -24.953 -23.016 1 44.09 109 ASN A N 1
ATOM 850 C CA . ASN A 1 109 ? 5.844 -25.969 -23.156 1 44.09 109 ASN A CA 1
ATOM 851 C C . ASN A 1 109 ? 5.324 -27.219 -23.844 1 44.09 109 ASN A C 1
ATOM 853 O O . ASN A 1 109 ? 5.98 -28.266 -23.812 1 44.09 109 ASN A O 1
ATOM 857 N N . GLN A 1 110 ? 4.082 -27.484 -24.125 1 40.72 110 GLN A N 1
ATOM 858 C CA . GLN A 1 110 ? 3.869 -28.766 -24.781 1 40.72 110 GLN A CA 1
ATOM 859 C C . GLN A 1 110 ? 4.5 -28.781 -26.172 1 40.72 110 GLN A C 1
ATOM 861 O O . GLN A 1 110 ? 4.703 -29.844 -26.75 1 40.72 110 GLN A O 1
ATOM 866 N N . GLN A 1 111 ? 4.398 -27.75 -26.984 1 42.09 111 GLN A N 1
ATOM 867 C CA . GLN A 1 111 ? 4.48 -28.094 -28.406 1 42.09 111 GLN A CA 1
ATOM 868 C C . GLN A 1 111 ? 5.934 -28.188 -28.859 1 42.09 111 GLN A C 1
ATOM 870 O O . GLN A 1 111 ? 6.203 -28.406 -30.047 1 42.09 111 GLN A O 1
ATOM 875 N N . GLN A 1 112 ? 6.949 -27.656 -28.141 1 42.5 112 GLN A N 1
ATOM 876 C CA . GLN A 1 112 ? 8.125 -27.656 -29 1 42.5 112 GLN A CA 1
ATOM 877 C C . GLN A 1 112 ? 8.75 -29.062 -29.062 1 42.5 112 GLN A C 1
ATOM 879 O O . GLN A 1 112 ? 9.797 -29.25 -29.688 1 42.5 112 GLN A O 1
ATOM 884 N N . ASN A 1 113 ? 8.43 -30 -28.156 1 39.06 113 ASN A N 1
ATOM 885 C CA . ASN A 1 113 ? 9.258 -31.188 -28.281 1 39.06 113 ASN A CA 1
ATOM 886 C C . ASN A 1 113 ? 8.938 -31.953 -29.562 1 39.06 113 ASN A C 1
ATOM 888 O O . ASN A 1 113 ? 9.516 -33.031 -29.812 1 39.06 113 ASN A O 1
ATOM 892 N N . ASN A 1 114 ? 7.711 -31.844 -30.078 1 38.5 114 ASN A N 1
ATOM 893 C CA . ASN A 1 114 ? 7.391 -32.906 -31.031 1 38.5 114 ASN A CA 1
ATOM 894 C C . ASN A 1 114 ? 8.039 -32.656 -32.375 1 38.5 114 ASN A C 1
ATOM 896 O O . ASN A 1 114 ? 7.812 -33.406 -33.344 1 38.5 114 ASN A O 1
ATOM 900 N N . ASN A 1 115 ? 8.484 -31.406 -32.656 1 40.22 115 ASN A N 1
ATOM 901 C CA . ASN A 1 115 ? 8.742 -31.297 -34.094 1 40.22 115 ASN A CA 1
ATOM 902 C C . ASN A 1 115 ? 10.109 -31.859 -34.469 1 40.22 115 ASN A C 1
ATOM 904 O O . ASN A 1 115 ? 10.531 -31.781 -35.625 1 40.22 115 ASN A O 1
ATOM 908 N N . TYR A 1 116 ? 11.031 -32.156 -33.5 1 41.97 116 TYR A N 1
ATOM 909 C CA . TYR A 1 116 ? 12.359 -32.5 -34 1 41.97 116 TYR A CA 1
ATOM 910 C C . TYR A 1 116 ? 12.406 -33.969 -34.469 1 41.97 116 TYR A C 1
ATOM 912 O O . TYR A 1 116 ? 13.438 -34.406 -34.969 1 41.97 116 TYR A O 1
ATOM 920 N N . GLN A 1 117 ? 11.5 -34.906 -34.125 1 38.47 117 GLN A N 1
ATOM 921 C CA . GLN A 1 117 ? 11.766 -36.312 -34.406 1 38.47 117 GLN A CA 1
ATOM 922 C C . GLN A 1 117 ? 11.531 -36.625 -35.875 1 38.47 117 GLN A C 1
ATOM 924 O O . GLN A 1 117 ? 11.805 -37.75 -36.344 1 38.47 117 GLN A O 1
ATOM 929 N N . GLN A 1 118 ? 10.688 -35.938 -36.594 1 39.72 118 GLN A N 1
ATOM 930 C CA . GLN A 1 118 ? 10.266 -36.531 -37.844 1 39.72 118 GLN A CA 1
ATOM 931 C C . GLN A 1 118 ? 11.32 -36.312 -38.938 1 39.72 118 GLN A C 1
ATOM 933 O O . GLN A 1 118 ? 11.125 -36.719 -40.094 1 39.72 118 GLN A O 1
ATOM 938 N N . GLN A 1 119 ? 12.32 -35.469 -38.75 1 39.41 119 GLN A N 1
ATOM 939 C CA . GLN A 1 119 ? 13.062 -35.156 -39.969 1 39.41 119 GLN A CA 1
ATOM 940 C C . GLN A 1 119 ? 14.102 -36.25 -40.25 1 39.41 119 GLN A C 1
ATOM 942 O O . GLN A 1 119 ? 14.898 -36.125 -41.188 1 39.41 119 GLN A O 1
ATOM 947 N N . ARG A 1 120 ? 14.383 -37.25 -39.406 1 38.12 120 ARG A N 1
ATOM 948 C CA . ARG A 1 120 ? 15.539 -38.094 -39.719 1 38.12 120 ARG A CA 1
ATOM 949 C C . ARG A 1 120 ? 15.242 -39.031 -40.844 1 38.12 120 ARG A C 1
ATOM 951 O O . ARG A 1 120 ? 16.125 -39.781 -41.312 1 38.12 120 ARG A O 1
ATOM 958 N N . GLN A 1 121 ? 14.031 -39.562 -41.062 1 35.75 121 GLN A N 1
ATOM 959 C CA . GLN A 1 121 ? 13.977 -40.844 -41.781 1 35.75 121 GLN A CA 1
ATOM 960 C C . GLN A 1 121 ? 14.328 -40.656 -43.25 1 35.75 121 GLN A C 1
ATOM 962 O O . GLN A 1 121 ? 14.594 -41.625 -43.969 1 35.75 121 GLN A O 1
ATOM 967 N N . THR A 1 122 ? 13.891 -39.688 -43.938 1 37.03 122 THR A N 1
ATOM 968 C CA . THR A 1 122 ? 13.562 -40.031 -45.344 1 37.03 122 THR A CA 1
ATOM 969 C C . THR A 1 122 ? 14.82 -40.031 -46.188 1 37.03 122 THR A C 1
ATOM 971 O O . THR A 1 122 ? 14.742 -40.125 -47.406 1 37.03 122 THR A O 1
ATOM 974 N N . GLN A 1 123 ? 16.047 -39.781 -45.656 1 35.41 123 GLN A N 1
ATOM 975 C CA . GLN A 1 123 ? 17.016 -39.438 -46.688 1 35.41 123 GLN A CA 1
ATOM 976 C C . GLN A 1 123 ? 17.5 -40.688 -47.406 1 35.41 123 GLN A C 1
ATOM 978 O O . GLN A 1 123 ? 18.641 -41.125 -47.25 1 35.41 123 GLN A O 1
ATOM 983 N N . THR A 1 124 ? 16.859 -41.875 -47.312 1 38.28 124 THR A N 1
ATOM 984 C CA . THR A 1 124 ? 17.469 -43 -48.031 1 38.28 124 THR A CA 1
ATOM 985 C C . THR A 1 124 ? 17.516 -42.688 -49.531 1 38.28 124 THR A C 1
ATOM 987 O O . THR A 1 124 ? 16.484 -42.719 -50.219 1 38.28 124 THR A O 1
ATOM 990 N N . GLY A 1 125 ? 18.234 -41.656 -50 1 35.91 125 GLY A N 1
ATOM 991 C CA . GLY A 1 125 ? 18.438 -41.25 -51.375 1 35.91 125 GLY A CA 1
ATOM 992 C C . GLY A 1 125 ? 18.953 -42.375 -52.25 1 35.91 125 GLY A C 1
ATOM 993 O O . GLY A 1 125 ? 19.922 -43.031 -51.875 1 35.91 125 GLY A O 1
ATOM 994 N N . ASN A 1 126 ? 18 -43.094 -52.938 1 34.94 126 ASN A N 1
ATOM 995 C CA . ASN A 1 126 ? 18.125 -44.094 -54 1 34.94 126 ASN A CA 1
ATOM 996 C C . ASN A 1 126 ? 19.172 -43.688 -55.031 1 34.94 126 ASN A C 1
ATOM 998 O O . ASN A 1 126 ? 19.062 -42.625 -55.656 1 34.94 126 ASN A O 1
ATOM 1002 N N . ASN A 1 127 ? 20.438 -44.125 -54.906 1 36.47 127 ASN A N 1
ATOM 1003 C CA . ASN A 1 127 ? 21.578 -44 -55.812 1 36.47 127 ASN A CA 1
ATOM 1004 C C . ASN A 1 127 ? 21.25 -44.5 -57.188 1 36.47 127 ASN A C 1
ATOM 1006 O O . ASN A 1 127 ? 21.047 -45.688 -57.406 1 36.47 127 ASN A O 1
ATOM 1010 N N . PRO A 1 128 ? 20.375 -43.844 -58 1 38.19 128 PRO A N 1
ATOM 1011 C CA . PRO A 1 128 ? 19.875 -44.25 -59.312 1 38.19 128 PRO A CA 1
ATOM 1012 C C . PRO A 1 128 ? 20.984 -44.562 -60.312 1 38.19 128 PRO A C 1
ATOM 1014 O O . PRO A 1 128 ? 20.734 -44.688 -61.5 1 38.19 128 PRO A O 1
ATOM 1017 N N . PHE A 1 129 ? 22.25 -44.625 -59.938 1 34.25 129 PHE A N 1
ATOM 1018 C CA . PHE A 1 129 ? 23.266 -44.562 -60.969 1 34.25 129 PHE A CA 1
ATOM 1019 C C . PHE A 1 129 ? 23.234 -45.844 -61.812 1 34.25 129 PHE A C 1
ATOM 1021 O O . PHE A 1 129 ? 24.188 -46.156 -62.531 1 34.25 129 PHE A O 1
ATOM 1028 N N . ASP A 1 130 ? 22.391 -46.844 -61.625 1 29.75 130 ASP A N 1
ATOM 1029 C CA . ASP A 1 130 ? 22.844 -48.062 -62.281 1 29.75 130 ASP A CA 1
ATOM 1030 C C . ASP A 1 130 ? 22.766 -47.938 -63.812 1 29.75 130 ASP A C 1
ATOM 1032 O O . ASP A 1 130 ? 21.688 -48 -64.375 1 29.75 130 ASP A O 1
ATOM 1036 N N . ASN A 1 131 ? 23.391 -46.875 -64.375 1 32.22 131 ASN A N 1
ATOM 1037 C CA . ASN A 1 131 ? 23.484 -46.688 -65.875 1 32.22 131 ASN A CA 1
ATOM 1038 C C . ASN A 1 131 ? 24 -47.969 -66.5 1 32.22 131 ASN A C 1
ATOM 1040 O O . ASN A 1 131 ? 25.188 -48.312 -66.375 1 32.22 131 ASN A O 1
ATOM 1044 N N . ASN A 1 132 ? 23.188 -49.062 -66.438 1 31.8 132 ASN A N 1
ATOM 1045 C CA . ASN A 1 132 ? 23.594 -50.312 -67.125 1 31.8 132 ASN A CA 1
ATOM 1046 C C . ASN A 1 132 ? 24.094 -50.062 -68.5 1 31.8 132 ASN A C 1
ATOM 1048 O O . ASN A 1 132 ? 23.641 -49.156 -69.188 1 31.8 132 ASN A O 1
ATOM 1052 N N . ALA A 1 133 ? 25.188 -50.812 -68.938 1 30.47 133 ALA A N 1
ATOM 1053 C CA . ALA A 1 133 ? 26.188 -51.188 -69.938 1 30.47 133 ALA A CA 1
ATOM 1054 C C . ALA A 1 133 ? 25.531 -51.469 -71.312 1 30.47 133 ALA A C 1
ATOM 1056 O O . ALA A 1 133 ? 24.516 -52.156 -71.375 1 30.47 133 ALA A O 1
ATOM 1057 N N . ASP A 1 134 ? 25.672 -50.531 -72.25 1 35.47 134 ASP A N 1
ATOM 1058 C CA . ASP A 1 134 ? 25.422 -50.312 -73.688 1 35.47 134 ASP A CA 1
ATOM 1059 C C . ASP A 1 134 ? 25.828 -51.562 -74.5 1 35.47 134 ASP A C 1
ATOM 1061 O O . ASP A 1 134 ? 27.016 -51.781 -74.75 1 35.47 134 ASP A O 1
ATOM 1065 N N . SER A 1 135 ? 25.25 -52.75 -74.062 1 32.16 135 SER A N 1
ATOM 1066 C CA . SER A 1 135 ? 25.734 -53.844 -74.938 1 32.16 135 SER A CA 1
ATOM 1067 C C . SER A 1 135 ? 25.5 -53.562 -76.375 1 32.16 135 SER A C 1
ATOM 1069 O O . SER A 1 135 ? 24.406 -53.094 -76.812 1 32.16 135 SER A O 1
ATOM 1071 N N . ILE A 1 136 ? 26.516 -53.25 -77.125 1 35.03 136 ILE A N 1
ATOM 1072 C CA . ILE A 1 136 ? 26.906 -52.969 -78.562 1 35.03 136 ILE A CA 1
ATOM 1073 C C . ILE A 1 136 ? 26.344 -54.062 -79.438 1 35.03 136 ILE A C 1
ATOM 1075 O O . ILE A 1 136 ? 26.75 -54.188 -80.625 1 35.03 136 ILE A O 1
ATOM 1079 N N . GLU A 1 137 ? 25.188 -54.781 -79 1 32.16 137 GLU A N 1
ATOM 1080 C CA . GLU A 1 137 ? 25.109 -55.969 -79.875 1 32.16 137 GLU A CA 1
ATOM 1081 C C . GLU A 1 137 ? 2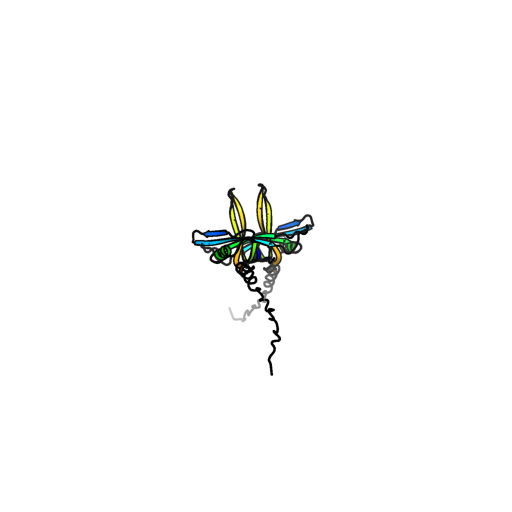4.953 -55.562 -81.375 1 32.16 137 GLU A C 1
ATOM 1083 O O . GLU A 1 137 ? 24.406 -54.5 -81.688 1 32.16 137 GLU A O 1
ATOM 1088 N N . ASP A 1 138 ? 25.219 -56.438 -82.375 1 39.47 138 ASP A N 1
ATOM 1089 C CA . ASP A 1 138 ? 25.719 -56.719 -83.688 1 39.47 138 ASP A CA 1
ATOM 1090 C C . ASP A 1 138 ? 24.609 -56.562 -84.75 1 39.47 138 ASP A C 1
ATOM 1092 O O . ASP A 1 138 ? 24.766 -57 -85.875 1 39.47 138 ASP A O 1
ATOM 1096 N N . LEU A 1 139 ? 23.531 -55.688 -84.5 1 34.38 139 LEU A N 1
ATOM 1097 C CA . LEU A 1 139 ? 22.5 -56.062 -85.438 1 34.38 139 LEU A CA 1
ATOM 1098 C C . LEU A 1 139 ? 23.016 -55.969 -86.875 1 34.38 139 LEU A C 1
ATOM 1100 O O . LEU A 1 139 ? 23.703 -55 -87.188 1 34.38 139 LEU A O 1
ATOM 1104 N N . PRO A 1 140 ? 22.828 -57.031 -87.5 1 38.97 140 PRO A N 1
ATOM 1105 C CA . PRO A 1 140 ? 23.125 -57.531 -88.875 1 38.97 140 PRO A CA 1
ATOM 1106 C C . PRO A 1 140 ? 22.672 -56.594 -90 1 38.97 140 PRO A C 1
ATOM 1108 O O . PRO A 1 140 ? 21.875 -55.688 -89.75 1 38.97 140 PRO A O 1
ATOM 1111 N N . PHE A 1 141 ? 22.938 -57.062 -91.312 1 25.48 141 PHE A N 1
ATOM 1112 C CA . PHE A 1 141 ? 22.203 -56.844 -92.562 1 25.48 141 PHE A CA 1
ATOM 1113 C C . PHE A 1 141 ? 20.703 -57 -92.375 1 25.48 141 PHE A C 1
ATOM 1115 O O . PHE A 1 141 ? 20.281 -57.75 -91.5 1 25.48 141 PHE A O 1
ATOM 1122 N N . MET B 1 1 ? 9.727 -1.629 -12.398 1 92.62 1 MET B N 1
ATOM 1123 C CA . MET B 1 1 ? 8.398 -2.215 -12.531 1 92.62 1 MET B CA 1
ATOM 1124 C C . MET B 1 1 ? 7.32 -1.224 -12.109 1 92.62 1 MET B C 1
ATOM 1126 O O . MET B 1 1 ? 7.586 -0.312 -11.32 1 92.62 1 MET B O 1
ATOM 1130 N N . LEU B 1 2 ? 6.121 -1.478 -12.758 1 96.12 2 LEU B N 1
ATOM 1131 C CA . LEU B 1 2 ? 5.023 -0.563 -12.461 1 96.12 2 LEU B CA 1
ATOM 1132 C C . LEU B 1 2 ? 4.66 -0.609 -10.977 1 96.12 2 LEU B C 1
ATOM 1134 O O . LEU B 1 2 ? 4.539 -1.69 -10.398 1 96.12 2 LEU B O 1
ATOM 1138 N N . ASN B 1 3 ? 4.582 0.484 -10.398 1 98.56 3 ASN B N 1
ATOM 1139 C CA . ASN B 1 3 ? 4.227 0.707 -9 1 98.56 3 ASN B CA 1
ATOM 1140 C C . ASN B 1 3 ? 3.631 2.096 -8.789 1 98.56 3 ASN B C 1
ATOM 1142 O O . ASN B 1 3 ? 4.367 3.074 -8.633 1 98.56 3 ASN B O 1
ATOM 1146 N N . ARG B 1 4 ? 2.316 2.135 -8.75 1 98.62 4 ARG B N 1
ATOM 1147 C CA . ARG B 1 4 ? 1.639 3.42 -8.617 1 98.62 4 ARG B CA 1
ATOM 1148 C C . ARG B 1 4 ? 0.475 3.326 -7.633 1 98.62 4 ARG B C 1
ATOM 1150 O O . ARG B 1 4 ? -0.323 2.387 -7.695 1 98.62 4 ARG B O 1
ATOM 1157 N N . THR B 1 5 ? 0.457 4.223 -6.73 1 98.75 5 THR B N 1
ATOM 1158 C CA . THR B 1 5 ? -0.611 4.324 -5.742 1 98.75 5 THR B CA 1
ATOM 1159 C C . THR B 1 5 ? -1.169 5.746 -5.691 1 98.75 5 THR B C 1
ATOM 1161 O O . THR B 1 5 ? -0.409 6.715 -5.617 1 98.75 5 THR B O 1
ATOM 1164 N N . VAL B 1 6 ? -2.443 5.859 -5.738 1 98.81 6 VAL B N 1
ATOM 1165 C CA . VAL B 1 6 ? -3.129 7.145 -5.645 1 98.81 6 VAL B CA 1
ATOM 1166 C C . VAL B 1 6 ? -4.191 7.086 -4.551 1 98.81 6 VAL B C 1
ATOM 1168 O O . VAL B 1 6 ? -5.051 6.195 -4.555 1 98.81 6 VAL B O 1
ATOM 1171 N N . LEU B 1 7 ? -4.125 8.039 -3.676 1 98.75 7 LEU B N 1
ATOM 1172 C CA . LEU B 1 7 ? -5 8.039 -2.512 1 98.75 7 LEU B CA 1
ATOM 1173 C C . LEU B 1 7 ? -5.605 9.422 -2.281 1 98.75 7 LEU B C 1
ATOM 1175 O O . LEU B 1 7 ? -4.965 10.438 -2.564 1 98.75 7 LEU B O 1
ATOM 1179 N N . VAL B 1 8 ? -6.777 9.391 -1.768 1 98.56 8 VAL B N 1
ATOM 1180 C CA . VAL B 1 8 ? -7.375 10.578 -1.158 1 98.56 8 VAL B CA 1
ATOM 1181 C C . VAL B 1 8 ? -7.91 10.227 0.229 1 98.56 8 VAL B C 1
ATOM 1183 O O . VAL B 1 8 ? -8.609 9.227 0.399 1 98.56 8 VAL B O 1
ATOM 1186 N N . GLY B 1 9 ? -7.539 10.961 1.158 1 98.31 9 GLY B N 1
ATOM 1187 C CA . GLY B 1 9 ? -7.977 10.742 2.527 1 98.31 9 GLY B CA 1
ATOM 1188 C C . GLY B 1 9 ? -7.684 11.914 3.443 1 98.31 9 GLY B C 1
ATOM 1189 O O . GLY B 1 9 ? -7.242 12.969 2.982 1 98.31 9 GLY B O 1
ATOM 1190 N N . ARG B 1 10 ? -8.008 11.75 4.68 1 97.94 10 ARG B N 1
ATOM 1191 C CA . ARG B 1 10 ? -7.781 12.805 5.66 1 97.94 10 ARG B CA 1
ATOM 1192 C C . ARG B 1 10 ? -6.668 12.422 6.629 1 97.94 10 ARG B C 1
ATOM 1194 O O . ARG B 1 10 ? -6.582 11.266 7.059 1 97.94 10 ARG B O 1
ATOM 1201 N N . LEU B 1 11 ? -5.914 13.422 6.977 1 98.25 11 LEU B N 1
ATOM 1202 C CA . LEU B 1 11 ? -4.852 13.172 7.945 1 98.25 11 LEU B CA 1
ATOM 1203 C C . LEU B 1 11 ? -5.434 12.844 9.32 1 98.25 11 LEU B C 1
ATOM 1205 O O . LEU B 1 11 ? -6.367 13.516 9.773 1 98.25 11 LEU B O 1
ATOM 1209 N N . THR B 1 12 ? -4.875 11.852 9.961 1 98.31 12 THR B N 1
ATOM 1210 C CA . THR B 1 12 ? -5.383 11.43 11.266 1 98.31 12 THR B CA 1
ATOM 1211 C C . THR B 1 12 ? -4.723 12.234 12.383 1 98.31 12 THR B C 1
ATOM 1213 O O . THR B 1 12 ? -5.223 12.258 13.508 1 98.31 12 THR B O 1
ATOM 1216 N N . LYS B 1 13 ? -3.617 12.75 12.164 1 98.12 13 LYS B N 1
ATOM 1217 C CA . LYS B 1 13 ? -2.836 13.578 13.07 1 98.12 13 LYS B CA 1
ATOM 1218 C C . LYS B 1 13 ? -1.971 14.57 12.305 1 98.12 13 LYS B C 1
ATOM 1220 O O . LYS B 1 13 ? -1.889 14.508 11.07 1 98.12 13 LYS B O 1
ATOM 1225 N N . ASP B 1 14 ? -1.445 15.398 13.047 1 98.25 14 ASP B N 1
ATOM 1226 C CA . ASP B 1 14 ? -0.532 16.344 12.414 1 98.25 14 ASP B CA 1
ATOM 1227 C C . ASP B 1 14 ? 0.691 15.633 11.844 1 98.25 14 ASP B C 1
ATOM 1229 O O . ASP B 1 14 ? 1.213 14.703 12.453 1 98.25 14 ASP B O 1
ATOM 1233 N N . PRO B 1 15 ? 1.175 16.172 10.719 1 98.06 15 PRO B N 1
ATOM 1234 C CA . PRO B 1 15 ? 2.359 15.547 10.125 1 98.06 15 PRO B CA 1
ATOM 1235 C C . PRO B 1 15 ? 3.615 15.734 10.977 1 98.06 15 PRO B C 1
ATOM 1237 O O . PRO B 1 15 ? 3.721 16.719 11.719 1 98.06 15 PRO B O 1
ATOM 1240 N N . GLU B 1 16 ? 4.461 14.805 10.828 1 97.81 16 GLU B N 1
ATOM 1241 C CA . GLU B 1 16 ? 5.766 14.883 11.477 1 97.81 16 GLU B CA 1
ATOM 1242 C C . GLU B 1 16 ? 6.867 15.18 10.461 1 97.81 16 GLU B C 1
ATOM 1244 O O . GLU B 1 16 ? 6.863 14.641 9.352 1 97.81 16 GLU B O 1
ATOM 1249 N N . LEU B 1 17 ? 7.754 16.031 10.891 1 96.88 17 LEU B N 1
ATOM 1250 C CA . LEU B 1 17 ? 8.891 16.375 10.047 1 96.88 17 LEU B CA 1
ATOM 1251 C C . LEU B 1 17 ? 10.211 16.062 10.75 1 96.88 17 LEU B C 1
ATOM 1253 O O . LEU B 1 17 ? 10.391 16.422 11.914 1 96.88 17 LEU B O 1
ATOM 1257 N N . ARG B 1 18 ? 10.992 15.367 10.055 1 96.06 18 ARG B N 1
ATOM 1258 C CA . ARG B 1 18 ? 12.328 15.062 10.562 1 96.06 18 ARG B CA 1
ATOM 1259 C C . ARG B 1 18 ? 13.398 15.344 9.508 1 96.06 18 ARG B C 1
ATOM 1261 O O . ARG B 1 18 ? 13.102 15.367 8.312 1 96.06 18 ARG B O 1
ATOM 1268 N N . SER B 1 19 ? 14.594 15.594 10.016 1 93 19 SER B N 1
ATOM 1269 C CA . SER B 1 19 ? 15.719 15.805 9.109 1 93 19 SER B CA 1
ATOM 1270 C C . SER B 1 19 ? 16.75 14.688 9.242 1 93 19 SER B C 1
ATOM 1272 O O . SER B 1 19 ? 17.094 14.273 10.352 1 93 19 SER B O 1
ATOM 1274 N N . THR B 1 20 ? 17.078 14.141 8.094 1 90.19 20 THR B N 1
ATOM 1275 C CA . THR B 1 20 ? 18.109 13.117 8.117 1 90.19 20 THR B CA 1
ATOM 1276 C C . THR B 1 20 ? 19.484 13.742 8.367 1 90.19 20 THR B C 1
ATOM 1278 O O . THR B 1 20 ? 19.656 14.953 8.211 1 90.19 20 THR B O 1
ATOM 1281 N N . PRO B 1 21 ? 20.453 12.898 8.781 1 88.75 21 PRO B N 1
ATOM 1282 C CA . PRO B 1 21 ? 21.812 13.43 9.008 1 88.75 21 PRO B CA 1
ATOM 1283 C C . PRO B 1 21 ? 22.391 14.086 7.762 1 88.75 21 PRO B C 1
ATOM 1285 O O . PRO B 1 21 ? 23.219 15.008 7.871 1 88.75 21 PRO B O 1
ATOM 1288 N N . ASN B 1 22 ? 22 13.703 6.621 1 89.12 22 ASN B N 1
ATOM 1289 C CA . ASN B 1 22 ? 22.5 14.266 5.371 1 89.12 22 ASN B CA 1
ATOM 1290 C C . ASN B 1 22 ? 21.719 15.508 4.961 1 89.12 22 ASN B C 1
ATOM 1292 O O . ASN B 1 22 ? 21.875 16 3.844 1 89.12 22 ASN B O 1
ATOM 1296 N N . GLY B 1 23 ? 20.781 15.914 5.785 1 88.88 23 GLY B N 1
ATOM 1297 C CA . GLY B 1 23 ? 20.094 17.172 5.574 1 88.88 23 GLY B CA 1
ATOM 1298 C C . GLY B 1 23 ? 18.812 17.031 4.781 1 88.88 23 GLY B C 1
ATOM 1299 O O . GLY B 1 23 ? 18.234 18.016 4.34 1 88.88 23 GLY B O 1
ATOM 1300 N N . VAL B 1 24 ? 18.469 15.875 4.543 1 92.69 24 VAL B N 1
ATOM 1301 C CA . VAL B 1 24 ? 17.234 15.664 3.777 1 92.69 24 VAL B CA 1
ATOM 1302 C C . VAL B 1 24 ? 16.031 15.648 4.719 1 92.69 24 VAL B C 1
ATOM 1304 O O . VAL B 1 24 ? 16.031 14.914 5.711 1 92.69 24 VAL B O 1
ATOM 1307 N N . ASN B 1 25 ? 15.07 16.5 4.398 1 95.69 25 ASN B N 1
ATOM 1308 C CA . ASN B 1 25 ? 13.836 16.531 5.184 1 95.69 25 ASN B CA 1
ATOM 1309 C C . ASN B 1 25 ? 12.922 15.359 4.812 1 95.69 25 ASN B C 1
ATOM 1311 O O . ASN B 1 25 ? 12.734 15.07 3.631 1 95.69 25 ASN B O 1
ATOM 1315 N N . VAL B 1 26 ? 12.414 14.758 5.824 1 97.31 26 VAL B N 1
ATOM 1316 C CA . VAL B 1 26 ? 11.469 13.664 5.652 1 97.31 26 VAL B CA 1
ATOM 1317 C C . VAL B 1 26 ? 10.18 13.969 6.422 1 97.31 26 VAL B C 1
ATOM 1319 O O . VAL B 1 26 ? 10.219 14.203 7.633 1 97.31 26 VAL B O 1
ATOM 1322 N N . GLY B 1 27 ? 9.047 13.969 5.738 1 97.94 27 GLY B N 1
ATOM 1323 C CA . GLY B 1 27 ? 7.738 14.109 6.355 1 97.94 27 GLY B CA 1
ATOM 1324 C C . GLY B 1 27 ? 6.957 12.812 6.387 1 97.94 27 GLY B C 1
ATOM 1325 O O . GLY B 1 27 ? 7.043 12 5.461 1 97.94 27 GLY B O 1
ATOM 1326 N N . THR B 1 28 ? 6.262 12.617 7.453 1 98.31 28 THR B N 1
ATOM 1327 C CA . THR B 1 28 ? 5.398 11.445 7.551 1 98.31 28 THR B CA 1
ATOM 1328 C C . THR B 1 28 ? 4.016 11.836 8.062 1 98.31 28 THR B C 1
ATOM 1330 O O . THR B 1 28 ? 3.883 12.75 8.883 1 98.31 28 THR B O 1
ATOM 1333 N N . PHE B 1 29 ? 3 11.148 7.547 1 98.44 29 PHE B N 1
ATOM 1334 C CA . PHE B 1 29 ? 1.637 11.312 8.039 1 98.44 29 PHE B CA 1
ATOM 1335 C C . PHE B 1 29 ? 0.786 10.102 7.676 1 98.44 29 PHE B C 1
ATOM 1337 O O . PHE B 1 29 ? 1.196 9.266 6.863 1 98.44 29 PHE B O 1
ATOM 1344 N N . THR B 1 30 ? -0.293 10.031 8.352 1 98.62 30 THR B N 1
ATOM 1345 C CA . THR B 1 30 ? -1.215 8.922 8.117 1 98.62 30 THR B CA 1
ATOM 1346 C C . THR B 1 30 ? -2.525 9.43 7.523 1 98.62 30 THR B C 1
ATOM 1348 O O . THR B 1 30 ? -3.104 10.398 8.016 1 98.62 30 THR B O 1
ATOM 1351 N N . LEU B 1 31 ? -2.951 8.781 6.5 1 98.56 31 LEU B N 1
ATOM 1352 C CA . LEU B 1 31 ? -4.219 9.109 5.855 1 98.56 31 LEU B CA 1
ATOM 1353 C C . LEU B 1 31 ? -5.301 8.109 6.254 1 98.56 31 LEU B C 1
ATOM 1355 O O . LEU B 1 31 ? -5.07 6.895 6.227 1 98.56 31 LEU B O 1
ATOM 1359 N N . ALA B 1 32 ? -6.375 8.641 6.688 1 98.56 32 ALA B N 1
ATOM 1360 C CA . ALA B 1 32 ? -7.594 7.84 6.762 1 98.56 32 ALA B CA 1
ATOM 1361 C C . ALA B 1 32 ? -8.32 7.82 5.422 1 98.56 32 ALA B C 1
ATOM 1363 O O . ALA B 1 32 ? -8.844 8.844 4.977 1 98.56 32 ALA B O 1
ATOM 1364 N N . VAL B 1 33 ? -8.352 6.691 4.789 1 98.19 33 VAL B N 1
ATOM 1365 C CA . VAL B 1 33 ? -9 6.527 3.492 1 98.19 33 VAL B CA 1
ATOM 1366 C C . VAL B 1 33 ? -10.266 5.688 3.654 1 98.19 33 VAL B C 1
ATOM 1368 O O . VAL B 1 33 ? -10.195 4.473 3.846 1 98.19 33 VAL B O 1
ATOM 1371 N N . ASN B 1 34 ? -11.336 6.363 3.477 1 95.81 34 ASN B N 1
ATOM 1372 C CA . ASN B 1 34 ? -12.602 5.668 3.66 1 95.81 34 ASN B CA 1
ATOM 1373 C C . ASN B 1 34 ? -12.867 4.676 2.533 1 95.81 34 ASN B C 1
ATOM 1375 O O . ASN B 1 34 ? -12.648 4.988 1.361 1 95.81 34 ASN B O 1
ATOM 1379 N N . ARG B 1 35 ? -13.375 3.57 2.975 1 92.75 35 ARG B N 1
ATOM 1380 C CA . ARG B 1 35 ? -13.742 2.566 1.979 1 92.75 35 ARG B CA 1
ATOM 1381 C C . ARG B 1 35 ? -15.055 2.926 1.298 1 92.75 35 ARG B C 1
ATOM 1383 O O . ARG B 1 35 ? -15.867 3.668 1.854 1 92.75 35 ARG B O 1
ATOM 1390 N N . THR B 1 36 ? -15.203 2.424 0.059 1 86.06 36 THR B N 1
ATOM 1391 C CA . THR B 1 36 ? -16.375 2.795 -0.731 1 86.06 36 THR B CA 1
ATOM 1392 C C . THR B 1 36 ? -17.562 1.907 -0.383 1 86.06 36 THR B C 1
ATOM 1394 O O . THR B 1 36 ? -18.672 2.133 -0.869 1 86.06 36 THR B O 1
ATOM 1397 N N . PHE B 1 37 ? -17.344 0.965 0.458 1 83.62 37 PHE B N 1
ATOM 1398 C CA . PHE B 1 37 ? -18.422 0.056 0.83 1 83.62 37 PHE B CA 1
ATOM 1399 C C . PHE B 1 37 ? -18.547 -0.041 2.346 1 83.62 37 PHE B C 1
ATOM 1401 O O . PHE B 1 37 ? -17.625 0.332 3.076 1 83.62 37 PHE B O 1
ATOM 1408 N N . THR B 1 38 ? -19.734 -0.512 2.791 1 83.19 38 THR B N 1
ATOM 1409 C CA . THR B 1 38 ? -19.984 -0.717 4.215 1 83.19 38 THR B CA 1
ATOM 1410 C C . THR B 1 38 ? -19.797 -2.184 4.59 1 83.19 38 THR B C 1
ATOM 1412 O O . THR B 1 38 ? -19.953 -3.07 3.75 1 83.19 38 THR B O 1
ATOM 1415 N N . ASN B 1 39 ? -19.406 -2.338 5.832 1 81.81 39 ASN B N 1
ATOM 1416 C CA . ASN B 1 39 ? -19.312 -3.713 6.312 1 81.81 39 ASN B CA 1
ATOM 1417 C C . ASN B 1 39 ? -20.688 -4.293 6.629 1 81.81 39 ASN B C 1
ATOM 1419 O O . ASN B 1 39 ? -21.719 -3.689 6.309 1 81.81 39 ASN B O 1
ATOM 1423 N N . ALA B 1 40 ? -20.703 -5.586 7.102 1 79.19 40 ALA B N 1
ATOM 1424 C CA . ALA B 1 40 ? -21.953 -6.301 7.383 1 79.19 40 ALA B CA 1
ATOM 1425 C C . ALA B 1 40 ? -22.797 -5.535 8.383 1 79.19 40 ALA B C 1
ATOM 1427 O O . ALA B 1 40 ? -24.031 -5.656 8.383 1 79.19 40 ALA B O 1
ATOM 1428 N N . GLN B 1 41 ? -22.203 -4.742 9.242 1 86.25 41 GLN B N 1
ATOM 1429 C CA . GLN B 1 41 ? -22.906 -3.984 10.273 1 86.25 41 GLN B CA 1
ATOM 1430 C C . GLN B 1 41 ? -23.344 -2.615 9.758 1 86.25 41 GLN B C 1
ATOM 1432 O O . GLN B 1 41 ? -23.922 -1.82 10.5 1 86.25 41 GLN B O 1
ATOM 1437 N N . GLY B 1 42 ? -22.938 -2.324 8.523 1 84.56 42 GLY B N 1
ATOM 1438 C CA . GLY B 1 42 ? -23.344 -1.072 7.902 1 84.56 42 GLY B CA 1
ATOM 1439 C C . GLY B 1 42 ? -22.359 0.061 8.156 1 84.56 42 GLY B C 1
ATOM 1440 O O . GLY B 1 42 ? -22.672 1.224 7.883 1 84.56 42 GLY B O 1
ATOM 1441 N N . GLU B 1 43 ? -21.281 -0.261 8.75 1 86.81 43 GLU B N 1
ATOM 1442 C CA . GLU B 1 43 ? -20.281 0.766 9.055 1 86.81 43 GLU B CA 1
ATOM 1443 C C . GLU B 1 43 ? -19.266 0.903 7.934 1 86.81 43 GLU B C 1
ATOM 1445 O O . GLU B 1 43 ? -18.844 -0.095 7.344 1 86.81 43 GLU B O 1
ATOM 1450 N N . ARG B 1 44 ? -19.031 2.205 7.629 1 86.75 44 ARG B N 1
ATOM 1451 C CA . ARG B 1 44 ? -17.984 2.473 6.652 1 86.75 44 ARG B CA 1
ATOM 1452 C C . ARG B 1 44 ? -16.609 2.5 7.316 1 86.75 44 ARG B C 1
ATOM 1454 O O . ARG B 1 44 ? -16.328 3.389 8.117 1 86.75 44 ARG B O 1
ATOM 1461 N N . GLU B 1 45 ? -15.82 1.616 6.98 1 92.94 45 GLU B N 1
ATOM 1462 C CA . GLU B 1 45 ? -14.484 1.503 7.57 1 92.94 45 GLU B CA 1
ATOM 1463 C C . GLU B 1 45 ? -13.477 2.355 6.812 1 92.94 45 GLU B C 1
ATOM 1465 O O . GLU B 1 45 ? -13.727 2.766 5.676 1 92.94 45 GLU B O 1
ATOM 1470 N N . ALA B 1 46 ? -12.398 2.688 7.523 1 95.88 46 ALA B N 1
ATOM 1471 C CA . ALA B 1 46 ? -11.305 3.438 6.914 1 95.88 46 ALA B CA 1
ATOM 1472 C C . ALA B 1 46 ? -10 2.656 6.992 1 95.88 46 ALA B C 1
ATOM 1474 O O . ALA B 1 46 ? -9.758 1.927 7.957 1 95.88 46 ALA B O 1
ATOM 1475 N N . ASP B 1 47 ? -9.25 2.787 5.965 1 97.62 47 ASP B N 1
ATOM 1476 C CA . ASP B 1 47 ? -7.879 2.281 6 1 97.62 47 ASP B CA 1
ATOM 1477 C C . ASP B 1 47 ? -6.895 3.391 6.359 1 97.62 47 ASP B C 1
ATOM 1479 O O . ASP B 1 47 ? -6.953 4.488 5.801 1 97.62 47 ASP B O 1
ATOM 1483 N N . PHE B 1 48 ? -5.992 3.09 7.297 1 97.69 48 PHE B N 1
ATOM 1484 C CA . PHE B 1 48 ? -5.004 4.059 7.762 1 97.69 48 PHE B CA 1
ATOM 1485 C C . PHE B 1 48 ? -3.65 3.803 7.113 1 97.69 48 PHE B C 1
ATOM 1487 O O . PHE B 1 48 ? -2.93 2.885 7.508 1 97.69 48 PHE B O 1
ATOM 1494 N N . ILE B 1 49 ? -3.352 4.641 6.195 1 98.19 49 ILE B N 1
ATOM 1495 C CA . ILE B 1 49 ? -2.193 4.406 5.34 1 98.19 49 ILE B CA 1
ATOM 1496 C C . ILE B 1 49 ? -1.082 5.391 5.703 1 98.19 49 ILE B C 1
ATOM 1498 O O . ILE B 1 49 ? -1.296 6.605 5.703 1 98.19 49 ILE B O 1
ATOM 1502 N N . ASN B 1 50 ? 0.08 4.84 5.973 1 98.44 50 ASN B N 1
ATOM 1503 C CA . ASN B 1 50 ? 1.244 5.68 6.238 1 98.44 50 ASN B CA 1
ATOM 1504 C C . ASN B 1 50 ? 1.842 6.234 4.949 1 98.44 50 ASN B C 1
ATOM 1506 O O . ASN B 1 50 ? 2.049 5.496 3.986 1 98.44 50 ASN B O 1
ATOM 1510 N N . VAL B 1 51 ? 2.145 7.492 4.984 1 98.69 51 VAL B N 1
ATOM 1511 C CA . VAL B 1 51 ? 2.734 8.156 3.83 1 98.69 51 VAL B CA 1
ATOM 1512 C C . VAL B 1 51 ? 4.051 8.82 4.23 1 98.69 51 VAL B C 1
ATOM 1514 O O . VAL B 1 51 ? 4.145 9.438 5.293 1 98.69 51 VAL B O 1
ATOM 1517 N N . VAL B 1 52 ? 5.016 8.703 3.354 1 98.38 52 VAL B N 1
ATOM 1518 C CA . VAL B 1 52 ? 6.312 9.344 3.543 1 98.38 52 VAL B CA 1
ATOM 1519 C C . VAL B 1 52 ? 6.582 10.312 2.395 1 98.38 52 VAL B C 1
ATOM 1521 O O . VAL B 1 52 ? 6.367 9.977 1.228 1 98.38 52 VAL B O 1
ATOM 1524 N N . VAL B 1 53 ? 7.035 11.445 2.709 1 98 53 VAL B N 1
ATOM 1525 C CA . VAL B 1 53 ? 7.352 12.469 1.72 1 98 53 VAL B CA 1
ATOM 1526 C C . VAL B 1 53 ? 8.734 13.055 2.004 1 98 53 VAL B C 1
ATOM 1528 O O . VAL B 1 53 ? 9.141 13.18 3.162 1 98 53 VAL B O 1
ATOM 1531 N N . PHE B 1 54 ? 9.422 13.453 0.922 1 96.06 54 PHE B N 1
ATOM 1532 C CA . PHE B 1 54 ? 10.797 13.906 1.083 1 96.06 54 PHE B CA 1
ATOM 1533 C C . PHE B 1 54 ? 10.961 15.328 0.561 1 96.06 54 PHE B C 1
ATOM 1535 O O . PHE B 1 54 ? 10.102 15.836 -0.161 1 96.06 54 PHE B O 1
ATOM 1542 N N . LYS B 1 55 ? 12.008 15.93 1.021 1 94.19 55 LYS B N 1
ATOM 1543 C CA . LYS B 1 55 ? 12.531 17.188 0.502 1 94.19 55 LYS B CA 1
ATOM 1544 C C . LYS B 1 55 ? 11.5 18.312 0.628 1 94.19 55 LYS B C 1
ATOM 1546 O O . LYS B 1 55 ? 10.906 18.5 1.695 1 94.19 55 LYS B O 1
ATOM 1551 N N . LYS B 1 56 ? 11.359 19.078 -0.388 1 93.81 56 LYS B N 1
ATOM 1552 C CA . LYS B 1 56 ? 10.531 20.281 -0.325 1 93.81 56 LYS B CA 1
ATOM 1553 C C . LYS B 1 56 ? 9.078 19.922 -0.02 1 93.81 56 LYS B C 1
ATOM 1555 O O . LYS B 1 56 ? 8.398 20.656 0.703 1 93.81 56 LYS B O 1
ATOM 1560 N N . GLN B 1 57 ? 8.656 18.906 -0.483 1 95.69 57 GLN B N 1
ATOM 1561 C CA . GLN B 1 57 ? 7.277 18.5 -0.253 1 95.69 57 GLN B CA 1
ATOM 1562 C C . GLN B 1 57 ? 7.031 18.188 1.223 1 95.69 57 GLN B C 1
ATOM 1564 O O . GLN B 1 57 ? 5.934 18.406 1.734 1 95.69 57 GLN B O 1
ATOM 1569 N N . ALA B 1 58 ? 8.062 17.656 1.856 1 97.44 58 ALA B N 1
ATOM 1570 C CA . ALA B 1 58 ? 7.949 17.375 3.285 1 97.44 58 ALA B CA 1
ATOM 1571 C C . ALA B 1 58 ? 7.688 18.656 4.074 1 97.44 58 ALA B C 1
ATOM 1573 O O . ALA B 1 58 ? 6.848 18.672 4.98 1 97.44 58 ALA B O 1
ATOM 1574 N N . GLU B 1 59 ? 8.328 19.656 3.715 1 94.88 59 GLU B N 1
ATOM 1575 C CA . GLU B 1 59 ? 8.141 20.953 4.355 1 94.88 59 GLU B CA 1
ATOM 1576 C C . GLU B 1 59 ? 6.742 21.5 4.082 1 94.88 59 GLU B C 1
ATOM 1578 O O . GLU B 1 59 ? 6.09 22.031 4.988 1 94.88 59 GLU B O 1
ATOM 1583 N N . ASN B 1 60 ? 6.355 21.422 2.879 1 95.19 60 ASN B N 1
ATOM 1584 C CA . ASN B 1 60 ? 5.031 21.906 2.492 1 95.19 60 ASN B CA 1
ATOM 1585 C C . ASN B 1 60 ? 3.926 21.188 3.27 1 95.19 60 ASN B C 1
ATOM 1587 O O . ASN B 1 60 ? 2.965 21.828 3.705 1 95.19 60 ASN B O 1
ATOM 1591 N N . VAL B 1 61 ? 4.094 19.938 3.393 1 96.38 61 VAL B N 1
ATOM 1592 C CA . VAL B 1 61 ? 3.094 19.141 4.105 1 96.38 61 VAL B CA 1
ATOM 1593 C C .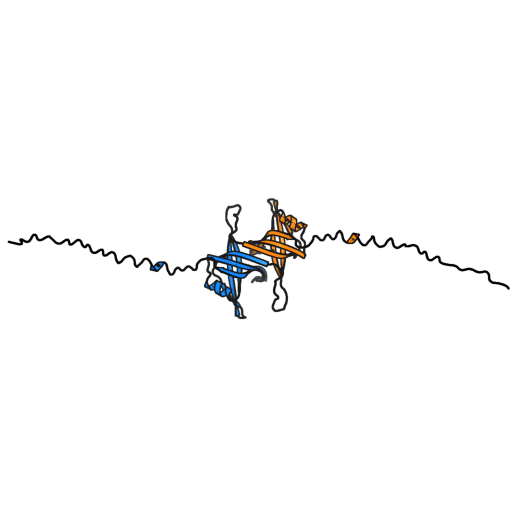 VAL B 1 61 ? 3.016 19.594 5.559 1 96.38 61 VAL B C 1
ATOM 1595 O O . VAL B 1 61 ? 1.922 19.781 6.098 1 96.38 61 VAL B O 1
ATOM 1598 N N . LYS B 1 62 ? 4.086 19.766 6.148 1 95.5 62 LYS B N 1
ATOM 1599 C CA . LYS B 1 62 ? 4.137 20.203 7.539 1 95.5 62 LYS B CA 1
ATOM 1600 C C . LYS B 1 62 ? 3.523 21.594 7.695 1 95.5 62 LYS B C 1
ATOM 1602 O O . LYS B 1 62 ? 2.83 21.859 8.68 1 95.5 62 LYS B O 1
ATOM 1607 N N . ASN B 1 63 ? 3.686 22.422 6.738 1 93.94 63 ASN B N 1
ATOM 1608 C CA . ASN B 1 63 ? 3.279 23.812 6.836 1 93.94 63 ASN B CA 1
ATOM 1609 C C . ASN B 1 63 ? 1.802 24 6.5 1 93.94 63 ASN B C 1
ATOM 1611 O O . ASN B 1 63 ? 1.144 24.891 7.035 1 93.94 63 ASN B O 1
ATOM 1615 N N . TYR B 1 64 ? 1.318 23.125 5.664 1 94.31 64 TYR B N 1
ATOM 1616 C CA . TYR B 1 64 ? 0.007 23.438 5.109 1 94.31 64 TYR B CA 1
ATOM 1617 C C . TYR B 1 64 ? -1.029 22.406 5.527 1 94.31 64 TYR B C 1
ATOM 1619 O O . TYR B 1 64 ? -2.234 22.641 5.41 1 94.31 64 TYR B O 1
ATOM 1627 N N . LEU B 1 65 ? -0.571 21.266 5.953 1 95.88 65 LEU B N 1
ATOM 1628 C CA . LEU B 1 65 ? -1.528 20.234 6.344 1 95.88 65 LEU B CA 1
ATOM 1629 C C . LEU B 1 65 ? -1.543 20.062 7.859 1 95.88 65 LEU B C 1
ATOM 1631 O O . LEU B 1 65 ? -0.531 20.281 8.523 1 95.88 65 LEU B O 1
ATOM 1635 N N . SER B 1 66 ? -2.707 19.688 8.359 1 96.69 66 SER B N 1
ATOM 1636 C CA . SER B 1 66 ? -2.916 19.375 9.773 1 96.69 66 SER B CA 1
ATOM 1637 C C . SER B 1 66 ? -3.922 18.25 9.945 1 96.69 66 SER B C 1
ATOM 1639 O O . SER B 1 66 ? -4.516 17.781 8.969 1 96.69 66 SER B O 1
ATOM 1641 N N . LYS B 1 67 ? -3.998 17.828 11.164 1 97.12 67 LYS B N 1
ATOM 1642 C CA . LYS B 1 67 ? -5.004 16.812 11.445 1 97.12 67 LYS B CA 1
ATOM 1643 C C . LYS B 1 67 ? -6.348 17.172 10.828 1 97.12 67 LYS B C 1
ATOM 1645 O O . LYS B 1 67 ? -6.801 18.312 10.945 1 97.12 67 LYS B O 1
ATOM 1650 N N . GLY B 1 68 ? -6.852 16.219 10.133 1 96.94 68 GLY B N 1
ATOM 1651 C CA . GLY B 1 68 ? -8.172 16.438 9.562 1 96.94 68 GLY B CA 1
ATOM 1652 C C . GLY B 1 68 ? -8.125 16.969 8.148 1 96.94 68 GLY B C 1
ATOM 1653 O O . GLY B 1 68 ? -9.141 16.953 7.438 1 96.94 68 GLY B O 1
ATOM 1654 N N . SER B 1 69 ? -7.016 17.469 7.676 1 96.81 69 SER B N 1
ATOM 1655 C CA . SER B 1 69 ? -6.883 18 6.32 1 96.81 69 SER B CA 1
ATOM 1656 C C . SER B 1 69 ? -7.133 16.906 5.277 1 96.81 69 SER B C 1
ATOM 1658 O O . SER B 1 69 ? -6.691 15.773 5.441 1 96.81 69 SER B O 1
ATOM 1660 N N . LEU B 1 70 ? -7.863 17.344 4.203 1 97.62 70 LEU B N 1
ATOM 1661 C CA . LEU B 1 70 ? -8.039 16.469 3.055 1 97.62 70 LEU B CA 1
ATOM 1662 C C . LEU B 1 70 ? -6.852 16.562 2.104 1 97.62 70 LEU B C 1
ATOM 1664 O O . LEU B 1 70 ? -6.441 17.656 1.73 1 97.62 70 LEU B O 1
ATOM 1668 N N . ALA B 1 71 ? -6.305 15.414 1.733 1 98.19 71 ALA B N 1
ATOM 1669 C CA . ALA B 1 71 ? -5.129 15.438 0.868 1 98.19 71 ALA B CA 1
ATOM 1670 C C . ALA B 1 71 ? -5.203 14.328 -0.181 1 98.19 71 ALA B C 1
ATOM 1672 O O . ALA B 1 71 ? -5.781 13.266 0.064 1 98.19 71 ALA B O 1
ATOM 1673 N N . GLY B 1 72 ? -4.703 14.609 -1.313 1 98.5 72 GLY B N 1
ATOM 1674 C CA . GLY B 1 72 ? -4.43 13.625 -2.35 1 98.5 72 GLY B CA 1
ATOM 1675 C C . GLY B 1 72 ? -2.963 13.242 -2.441 1 98.5 72 GLY B C 1
ATOM 1676 O O . GLY B 1 72 ? -2.086 14.109 -2.355 1 98.5 72 GLY B O 1
ATOM 1677 N N . VAL B 1 73 ? -2.705 12.008 -2.535 1 98.62 73 VAL B N 1
ATOM 1678 C CA . VAL B 1 73 ? -1.328 11.523 -2.605 1 98.62 73 VAL B CA 1
ATOM 1679 C C . VAL B 1 73 ? -1.135 10.688 -3.867 1 98.62 73 VAL B C 1
ATOM 1681 O O . VAL B 1 73 ? -1.949 9.82 -4.172 1 98.62 73 VAL B O 1
ATOM 1684 N N . ASP B 1 74 ? -0.196 11.039 -4.645 1 98.69 74 ASP B N 1
ATOM 1685 C CA . ASP B 1 74 ? 0.31 10.227 -5.75 1 98.69 74 ASP B CA 1
ATOM 1686 C C . ASP B 1 74 ? 1.727 9.734 -5.469 1 98.69 74 ASP B C 1
ATOM 1688 O O . ASP B 1 74 ? 2.619 10.531 -5.164 1 98.69 74 ASP B O 1
ATOM 1692 N N . GLY B 1 75 ? 1.935 8.414 -5.508 1 98.56 75 GLY B N 1
ATOM 1693 C CA . GLY B 1 75 ? 3.248 7.887 -5.184 1 98.56 75 GLY B CA 1
ATOM 1694 C C . GLY B 1 75 ? 3.385 6.406 -5.48 1 98.56 75 GLY B C 1
ATOM 1695 O O . GLY B 1 75 ? 2.822 5.91 -6.461 1 98.56 75 GLY B O 1
ATOM 1696 N N . ARG B 1 76 ? 4.227 5.754 -4.691 1 98 76 ARG B N 1
ATOM 1697 C CA . ARG B 1 76 ? 4.504 4.332 -4.867 1 98 76 ARG B CA 1
ATOM 1698 C C . ARG B 1 76 ? 4.5 3.602 -3.525 1 98 76 ARG B C 1
ATOM 1700 O O . ARG B 1 76 ? 4.832 4.188 -2.494 1 98 76 ARG B O 1
ATOM 1707 N N . LEU B 1 77 ? 4.18 2.314 -3.615 1 98 77 LEU B N 1
ATOM 1708 C CA . LEU B 1 77 ? 4.227 1.479 -2.422 1 98 77 LEU B CA 1
ATOM 1709 C C . LEU B 1 77 ? 5.648 1.004 -2.145 1 98 77 LEU B C 1
ATOM 1711 O O . LEU B 1 77 ? 6.34 0.537 -3.053 1 98 77 LEU B O 1
ATOM 1715 N N . GLN B 1 78 ? 6.066 1.185 -0.997 1 97.31 78 GLN B N 1
ATOM 1716 C CA . GLN B 1 78 ? 7.398 0.733 -0.613 1 97.31 78 GLN B CA 1
ATOM 1717 C C . GLN B 1 78 ? 7.359 -0.033 0.707 1 97.31 78 GLN B C 1
ATOM 1719 O O . GLN B 1 78 ? 6.605 0.321 1.615 1 97.31 78 GLN B O 1
ATOM 1724 N N . THR B 1 79 ? 8.227 -1.068 0.833 1 96.62 79 THR B N 1
ATOM 1725 C CA . THR B 1 79 ? 8.312 -1.853 2.061 1 96.62 79 THR B CA 1
ATOM 1726 C C . THR B 1 79 ? 9.695 -1.72 2.689 1 96.62 79 THR B C 1
ATOM 1728 O O . THR B 1 79 ? 10.688 -1.522 1.983 1 96.62 79 THR B O 1
ATOM 1731 N N . ARG B 1 80 ? 9.734 -1.737 3.963 1 93.38 80 ARG B N 1
ATOM 1732 C CA . ARG B 1 80 ? 10.969 -1.796 4.742 1 93.38 80 ARG B CA 1
ATOM 1733 C C . ARG B 1 80 ? 10.766 -2.586 6.031 1 93.38 80 ARG B C 1
ATOM 1735 O O . ARG B 1 80 ? 9.633 -2.908 6.395 1 93.38 80 ARG B O 1
ATOM 1742 N N . ASN B 1 81 ? 11.859 -2.994 6.59 1 92.75 81 ASN B N 1
ATOM 1743 C CA . ASN B 1 81 ? 11.758 -3.688 7.871 1 92.75 81 ASN B CA 1
ATOM 1744 C C . ASN B 1 81 ? 12.789 -3.174 8.867 1 92.75 81 ASN B C 1
ATOM 1746 O O . ASN B 1 81 ? 13.789 -2.568 8.477 1 92.75 81 ASN B O 1
ATOM 1750 N N . TYR B 1 82 ? 12.414 -3.258 10.125 1 91.12 82 TYR B N 1
ATOM 1751 C CA . TYR B 1 82 ? 13.328 -2.908 11.211 1 91.12 82 TYR B CA 1
ATOM 1752 C C . TYR B 1 82 ? 13.055 -3.752 12.445 1 91.12 82 TYR B C 1
ATOM 1754 O O . TYR B 1 82 ? 12.016 -4.414 12.539 1 91.12 82 TYR B O 1
ATOM 1762 N N . GLU B 1 83 ? 14.055 -3.824 13.305 1 91.06 83 GLU B N 1
ATOM 1763 C CA . GLU B 1 83 ? 13.906 -4.551 14.562 1 91.06 83 GLU B CA 1
ATOM 1764 C C . GLU B 1 83 ? 13.375 -3.637 15.664 1 91.06 83 GLU B C 1
ATOM 1766 O O . GLU B 1 83 ? 13.898 -2.541 15.875 1 91.06 83 GLU B O 1
ATOM 1771 N N . ASN B 1 84 ? 12.359 -4.164 16.328 1 83.81 84 ASN B N 1
ATOM 1772 C CA . ASN B 1 84 ? 11.82 -3.352 17.406 1 83.81 84 ASN B CA 1
ATOM 1773 C C . ASN B 1 84 ? 12.578 -3.58 18.703 1 83.81 84 ASN B C 1
ATOM 1775 O O . ASN B 1 84 ? 13.594 -4.281 18.734 1 83.81 84 ASN B O 1
ATOM 1779 N N . LYS B 1 85 ? 12.172 -2.814 19.781 1 85.25 85 LYS B N 1
ATOM 1780 C CA . LYS B 1 85 ? 12.852 -2.842 21.078 1 85.25 85 LYS B CA 1
ATOM 1781 C C . LYS B 1 85 ? 12.914 -4.262 21.641 1 85.25 85 LYS B C 1
ATOM 1783 O O . LYS B 1 85 ? 13.844 -4.605 22.375 1 85.25 85 LYS B O 1
ATOM 1788 N N . ASP B 1 86 ? 12.078 -5.094 21.266 1 84.38 86 ASP B N 1
ATOM 1789 C CA . ASP B 1 86 ? 11.992 -6.469 21.75 1 84.38 86 ASP B CA 1
ATOM 1790 C C . ASP B 1 86 ? 12.781 -7.418 20.859 1 84.38 86 ASP B C 1
ATOM 1792 O O . ASP B 1 86 ? 12.719 -8.641 21.031 1 84.38 86 ASP B O 1
ATOM 1796 N N . GLY B 1 87 ? 13.383 -6.844 19.812 1 84.38 87 GLY B N 1
ATOM 1797 C CA . GLY B 1 87 ? 14.188 -7.66 18.922 1 84.38 87 GLY B CA 1
ATOM 1798 C C . GLY B 1 87 ? 13.375 -8.344 17.844 1 84.38 87 GLY B C 1
ATOM 1799 O O . GLY B 1 87 ? 13.859 -9.258 17.172 1 84.38 87 GLY B O 1
ATOM 1800 N N . GLN B 1 88 ? 12.227 -7.945 17.75 1 86 88 GLN B N 1
ATOM 1801 C CA . GLN B 1 88 ? 11.359 -8.547 16.75 1 86 88 GLN B CA 1
ATOM 1802 C C . GLN B 1 88 ? 11.367 -7.73 15.453 1 86 88 GLN B C 1
ATOM 1804 O O . GLN B 1 88 ? 11.352 -6.496 15.5 1 86 88 GLN B O 1
ATOM 1809 N N . ARG B 1 89 ? 11.352 -8.43 14.391 1 88.38 89 ARG B N 1
ATOM 1810 C CA . ARG B 1 89 ? 11.344 -7.758 13.094 1 88.38 89 ARG B CA 1
ATOM 1811 C C . ARG B 1 89 ? 9.953 -7.227 12.766 1 88.38 89 ARG B C 1
ATOM 1813 O O . ARG B 1 89 ? 8.969 -7.949 12.875 1 88.38 89 ARG B O 1
ATOM 1820 N N . VAL B 1 90 ? 9.891 -5.957 12.406 1 89.56 90 VAL B N 1
ATOM 1821 C CA . VAL B 1 90 ? 8.625 -5.332 12.039 1 89.56 90 VAL B CA 1
ATOM 1822 C C . VAL B 1 90 ? 8.656 -4.922 10.57 1 8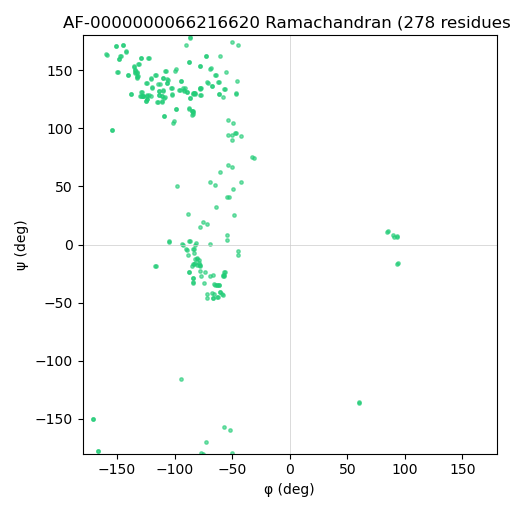9.56 90 VAL B C 1
ATOM 1824 O O . VAL B 1 90 ? 9.594 -4.246 10.125 1 89.56 90 VAL B O 1
ATOM 1827 N N . PHE B 1 91 ? 7.684 -5.477 9.883 1 90.31 91 PHE B N 1
ATOM 1828 C CA . PHE B 1 91 ? 7.551 -5.105 8.477 1 90.31 91 PHE B CA 1
ATOM 1829 C C . PHE B 1 91 ? 6.605 -3.92 8.32 1 90.31 91 PHE B C 1
ATOM 1831 O O . PHE B 1 91 ? 5.527 -3.893 8.914 1 90.31 91 PHE B O 1
ATOM 1838 N N . VAL B 1 92 ? 7.094 -2.963 7.539 1 94.75 92 VAL B N 1
ATOM 1839 C CA . VAL B 1 92 ? 6.305 -1.752 7.344 1 94.75 92 VAL B CA 1
ATOM 1840 C C . VAL B 1 92 ? 6.062 -1.527 5.852 1 94.75 92 VAL B C 1
ATOM 1842 O O . VAL B 1 92 ? 6.992 -1.606 5.047 1 94.75 92 VAL B O 1
ATOM 1845 N N . THR B 1 93 ? 4.828 -1.338 5.48 1 97.69 93 THR B N 1
ATOM 1846 C CA . THR B 1 93 ? 4.438 -0.932 4.133 1 97.69 93 THR B CA 1
ATOM 1847 C C . THR B 1 93 ? 3.887 0.491 4.137 1 97.69 93 THR B C 1
ATOM 1849 O O . THR B 1 93 ? 2.986 0.812 4.914 1 97.69 93 THR B O 1
ATOM 1852 N N . GLU B 1 94 ? 4.438 1.307 3.283 1 98.06 94 GLU B N 1
ATOM 1853 C CA . GLU B 1 94 ? 4.016 2.705 3.242 1 98.06 94 GLU B CA 1
ATOM 1854 C C . GLU B 1 94 ? 3.988 3.23 1.81 1 98.06 94 GLU B C 1
ATOM 1856 O O . GLU B 1 94 ? 4.52 2.592 0.897 1 98.06 94 GLU B O 1
ATOM 1861 N N . VAL B 1 95 ? 3.359 4.355 1.663 1 98.69 95 VAL B N 1
ATOM 1862 C CA . VAL B 1 95 ? 3.354 5.035 0.373 1 98.69 95 VAL B CA 1
ATOM 1863 C C . VAL B 1 95 ? 4.402 6.145 0.369 1 98.69 95 VAL B C 1
ATOM 1865 O O . VAL B 1 95 ? 4.336 7.074 1.179 1 98.69 95 VAL B O 1
ATOM 1868 N N . VAL B 1 96 ? 5.371 6.012 -0.479 1 98 96 VAL B N 1
ATOM 1869 C CA . VAL B 1 96 ? 6.301 7.109 -0.721 1 98 96 VAL B CA 1
ATOM 1870 C C . VAL B 1 96 ? 5.723 8.055 -1.769 1 98 96 VAL B C 1
ATOM 1872 O O . VAL B 1 96 ? 5.586 7.691 -2.938 1 98 96 VAL B O 1
ATOM 1875 N N . ALA B 1 97 ? 5.461 9.25 -1.317 1 98.44 97 ALA B N 1
ATOM 1876 C CA . ALA B 1 97 ? 4.73 10.18 -2.17 1 98.44 97 ALA B CA 1
ATOM 1877 C C . ALA B 1 97 ? 5.672 10.891 -3.143 1 98.44 97 ALA B C 1
ATOM 1879 O O . ALA B 1 97 ? 6.719 11.398 -2.742 1 98.44 97 ALA B O 1
ATOM 1880 N N . ASP B 1 98 ? 5.297 10.883 -4.41 1 96.94 98 ASP B N 1
ATOM 1881 C CA . ASP B 1 98 ? 5.93 11.742 -5.406 1 96.94 98 ASP B CA 1
ATOM 1882 C C . ASP B 1 98 ? 5.312 13.141 -5.398 1 96.94 98 ASP B C 1
ATOM 1884 O O . ASP B 1 98 ? 6 14.133 -5.656 1 96.94 98 ASP B O 1
ATOM 1888 N N . SER B 1 99 ? 4.039 13.125 -5.082 1 97.75 99 SER B N 1
ATOM 1889 C CA . SER B 1 99 ? 3.334 14.398 -4.973 1 97.75 99 SER B CA 1
ATOM 1890 C C . SER B 1 99 ? 2.205 14.32 -3.953 1 97.75 99 SER B C 1
ATOM 1892 O O . SER B 1 99 ? 1.6 13.258 -3.771 1 97.75 99 SER B O 1
ATOM 1894 N N . VAL B 1 100 ? 1.973 15.461 -3.318 1 98 100 VAL B N 1
ATOM 1895 C CA . VAL B 1 100 ? 0.867 15.625 -2.379 1 98 100 VAL B CA 1
ATOM 1896 C C . VAL B 1 100 ? 0.044 16.859 -2.758 1 98 100 VAL B C 1
ATOM 1898 O O . VAL B 1 100 ? 0.594 17.938 -2.949 1 98 100 VAL B O 1
ATOM 1901 N N . GLN B 1 101 ? -1.184 16.625 -2.873 1 97.44 101 GLN B N 1
ATOM 1902 C CA . GLN B 1 101 ? -2.086 17.734 -3.203 1 97.44 101 GLN B CA 1
ATOM 1903 C C . GLN B 1 101 ? -2.973 18.078 -2.014 1 97.44 101 GLN B C 1
ATOM 1905 O O . GLN B 1 101 ? -3.561 17.203 -1.384 1 97.44 101 GLN B O 1
ATOM 1910 N N . PHE B 1 102 ? -3.068 19.281 -1.732 1 96.12 102 PHE B N 1
ATOM 1911 C CA . PHE B 1 102 ? -3.949 19.797 -0.684 1 96.12 102 PHE B CA 1
ATOM 1912 C C . PHE B 1 102 ? -5.344 20.062 -1.234 1 96.12 102 PHE B C 1
ATOM 1914 O O . PHE B 1 102 ? -5.516 20.953 -2.082 1 96.12 102 PHE B O 1
ATOM 1921 N N . LEU B 1 103 ? -6.34 19.406 -0.788 1 95.75 103 LEU B N 1
ATOM 1922 C CA . LEU B 1 103 ? -7.633 19.406 -1.466 1 95.75 103 LEU B CA 1
ATOM 1923 C C . LEU B 1 103 ? -8.641 20.281 -0.724 1 95.75 103 LEU B C 1
ATOM 1925 O O . LEU B 1 103 ? -9.836 20.234 -1.014 1 95.75 103 LEU B O 1
ATOM 1929 N N . GLU B 1 104 ? -8.344 20.922 0.302 1 85.88 104 GLU B N 1
ATOM 1930 C CA . GLU B 1 104 ? -9.203 21.906 0.96 1 85.88 104 GLU B CA 1
ATOM 1931 C C . GLU B 1 104 ? -8.625 23.312 0.845 1 85.88 104 GLU B C 1
ATOM 1933 O O . GLU B 1 104 ? -7.402 23.484 0.8 1 85.88 104 GLU B O 1
ATOM 1938 N N . PRO B 1 105 ? -9.68 24.312 0.547 1 69.44 105 PRO B N 1
ATOM 1939 C CA . PRO B 1 105 ? -9.242 25.703 0.427 1 69.44 105 PRO B CA 1
ATOM 1940 C C . PRO B 1 105 ? -8.508 26.203 1.672 1 69.44 105 PRO B C 1
ATOM 1942 O O . PRO B 1 105 ? -8.75 25.703 2.773 1 69.44 105 PRO B O 1
ATOM 1945 N N . LYS B 1 106 ? -7.477 26.812 1.506 1 61.53 106 LYS B N 1
ATOM 1946 C CA . LYS B 1 106 ? -6.801 27.484 2.619 1 61.53 106 LYS B CA 1
ATOM 1947 C C . LYS B 1 106 ? -7.785 28.297 3.451 1 61.53 106 LYS B C 1
ATOM 1949 O O . LYS B 1 106 ? -8.648 28.984 2.9 1 61.53 106 LYS B O 1
ATOM 1954 N N . ASN B 1 107 ? -8.305 27.734 4.555 1 52.69 107 ASN B N 1
ATOM 1955 C CA . ASN B 1 107 ? -9.141 28.625 5.34 1 52.69 107 ASN B CA 1
ATOM 1956 C C . ASN B 1 107 ? -8.641 30.078 5.25 1 52.69 107 ASN B C 1
ATOM 1958 O O . ASN B 1 107 ? -7.57 30.391 5.762 1 52.69 107 ASN B O 1
ATOM 1962 N N . ASN B 1 108 ? -8.867 30.703 4.203 1 47.19 108 ASN B N 1
ATOM 1963 C CA . ASN B 1 108 ? -8.789 32.156 4.406 1 47.19 108 ASN B CA 1
ATOM 1964 C C . ASN B 1 108 ? -9.703 32.594 5.543 1 47.19 108 ASN B C 1
ATOM 1966 O O . ASN B 1 108 ? -10.859 32.938 5.316 1 47.19 108 ASN B O 1
ATOM 1970 N N . ASN B 1 109 ? -9.758 31.844 6.598 1 44.12 109 ASN B N 1
ATOM 1971 C CA . ASN B 1 109 ? -10.484 32.438 7.727 1 44.12 109 ASN B CA 1
ATOM 1972 C C . ASN B 1 109 ? -10.109 33.875 7.949 1 44.12 109 ASN B C 1
ATOM 1974 O O . ASN B 1 109 ? -10.406 34.469 9 1 44.12 109 ASN B O 1
ATOM 1978 N N . GLN B 1 110 ? -9.172 34.531 7.309 1 40.88 110 GLN B N 1
ATOM 1979 C CA . GLN B 1 110 ? -9.055 35.938 7.699 1 40.88 110 GLN B CA 1
ATOM 1980 C C . GLN B 1 110 ? -10.281 36.719 7.273 1 40.88 110 GLN B C 1
ATOM 1982 O O . GLN B 1 110 ? -10.516 37.844 7.766 1 40.88 110 GLN B O 1
ATOM 1987 N N . GLN B 1 111 ? -10.844 36.531 6.098 1 42.06 111 GLN B N 1
ATOM 1988 C CA . GLN B 1 111 ? -11.562 37.688 5.586 1 42.06 111 GLN B CA 1
ATOM 1989 C C . GLN B 1 111 ? -12.984 37.75 6.137 1 42.06 111 GLN B C 1
ATOM 1991 O O . GLN B 1 111 ? -13.758 38.656 5.777 1 42.06 111 GLN B O 1
ATOM 1996 N N . GLN B 1 112 ? -13.578 36.656 6.676 1 42.84 112 GLN B N 1
ATOM 1997 C CA . GLN B 1 112 ? -15 36.969 6.805 1 42.84 112 GLN B CA 1
ATOM 1998 C C . GLN B 1 112 ? -15.258 37.875 8.016 1 42.84 112 GLN B C 1
ATOM 2000 O O . GLN B 1 112 ? -16.406 38.188 8.328 1 42.84 112 GLN B O 1
ATOM 2005 N N . ASN B 1 113 ? -14.344 37.969 8.984 1 39.12 113 ASN B N 1
ATOM 2006 C CA . ASN B 1 113 ? -14.836 38.719 10.141 1 39.12 113 ASN B CA 1
ATOM 2007 C C . ASN B 1 113 ? -15.07 40.188 9.797 1 39.12 113 ASN B C 1
ATOM 2009 O O . ASN B 1 113 ? -15.469 40.969 10.664 1 39.12 113 ASN B O 1
ATOM 2013 N N . ASN B 1 114 ? -14.344 40.719 8.797 1 38.34 114 ASN B N 1
ATOM 2014 C CA . ASN B 1 114 ? -14.336 42.188 8.828 1 38.34 114 ASN B CA 1
ATOM 2015 C C . ASN B 1 114 ? -15.625 42.75 8.25 1 38.34 114 ASN B C 1
ATOM 2017 O O . ASN B 1 114 ? -15.773 44 8.148 1 38.34 114 ASN B O 1
ATOM 2021 N N . ASN B 1 115 ? -16.406 41.969 7.496 1 40.34 115 ASN B N 1
ATOM 2022 C CA . ASN B 1 115 ? -17.375 42.781 6.777 1 40.34 115 ASN B CA 1
ATOM 2023 C C . ASN B 1 115 ? -18.594 43.094 7.641 1 40.34 115 ASN B C 1
ATOM 2025 O O . ASN B 1 115 ? -19.547 43.719 7.18 1 40.34 115 ASN B O 1
ATOM 2029 N N . TYR B 1 116 ? -18.844 42.375 8.766 1 42.28 116 TYR B N 1
ATOM 2030 C CA . TYR B 1 116 ? -20.141 42.625 9.391 1 42.28 116 TYR B CA 1
ATOM 2031 C C . TYR B 1 116 ? -20.125 43.906 10.195 1 42.28 116 TYR B C 1
ATOM 2033 O O . TYR B 1 116 ? -21.125 44.281 10.789 1 42.28 116 TYR B O 1
ATOM 2041 N N . GLN B 1 117 ? -18.984 44.562 10.531 1 38.62 117 GLN B N 1
ATOM 2042 C CA . GLN B 1 117 ? -19.047 45.688 11.469 1 38.62 117 GLN B CA 1
ATOM 2043 C C . GLN B 1 117 ? -19.562 46.938 10.781 1 38.62 117 GLN B C 1
ATOM 2045 O O . GLN B 1 117 ? -19.781 47.969 11.438 1 38.62 117 GLN B O 1
ATOM 2050 N N . GLN B 1 118 ? -19.453 47.031 9.477 1 39.66 118 GLN B N 1
ATOM 2051 C CA . GLN B 1 118 ? -19.656 48.406 8.984 1 39.66 118 GLN B CA 1
ATOM 2052 C C . GLN B 1 118 ? -21.141 48.719 8.859 1 39.66 118 GLN B C 1
ATOM 2054 O O . GLN B 1 118 ? -21.5 49.844 8.461 1 39.66 118 GLN B O 1
ATOM 2059 N N . GLN B 1 119 ? -22.031 47.719 8.867 1 39.62 119 GLN B N 1
ATOM 2060 C CA . GLN B 1 119 ? -23.359 48.156 8.438 1 39.62 119 GLN B CA 1
ATOM 2061 C C . GLN B 1 119 ? -24.109 48.844 9.586 1 39.62 119 GLN B C 1
ATOM 2063 O O . GLN B 1 119 ? -25.281 49.188 9.438 1 39.62 119 GLN B O 1
ATOM 2068 N N . ARG B 1 120 ? -23.688 48.781 10.852 1 38.59 120 ARG B N 1
ATOM 2069 C CA . ARG B 1 120 ? -24.609 49.25 11.875 1 38.59 120 ARG B CA 1
ATOM 2070 C C . ARG B 1 120 ? -24.703 50.781 11.867 1 38.59 120 ARG B C 1
ATOM 2072 O O . ARG B 1 120 ? -25.422 51.375 12.672 1 38.59 120 ARG B O 1
ATOM 2079 N N . GLN B 1 121 ? -23.719 51.531 11.375 1 35.38 121 GLN B N 1
ATOM 2080 C CA . GLN B 1 121 ? -23.719 52.906 11.891 1 35.38 121 GLN B CA 1
ATOM 2081 C C . GLN B 1 121 ? -24.875 53.688 11.297 1 35.38 121 GLN B C 1
ATOM 2083 O O . GLN B 1 121 ? -25.25 54.75 11.828 1 35.38 121 GLN B O 1
ATOM 2088 N N . THR B 1 122 ? -25.156 53.656 10.047 1 36.41 122 THR B N 1
ATOM 2089 C CA . THR B 1 122 ? -25.562 54.938 9.484 1 36.41 122 THR B CA 1
ATOM 2090 C C . THR B 1 122 ? -27.047 55.188 9.758 1 36.41 122 THR B C 1
ATOM 2092 O O . THR B 1 122 ? -27.609 56.156 9.219 1 36.41 122 THR B O 1
ATOM 2095 N N . GLN B 1 123 ? -27.781 54.281 10.422 1 36.47 123 GLN B N 1
ATOM 2096 C CA . GLN B 1 123 ? -29.219 54.531 10.234 1 36.47 123 GLN B CA 1
ATOM 2097 C C . GLN B 1 123 ? -29.672 55.719 11.062 1 36.47 123 GLN B C 1
ATOM 2099 O O . GLN B 1 123 ? -30.375 55.562 12.07 1 36.47 123 GLN B O 1
ATOM 2104 N N . THR B 1 124 ? -28.766 56.625 11.516 1 37 124 THR B N 1
ATOM 2105 C CA . THR B 1 124 ? -29.297 57.688 12.352 1 37 124 THR B CA 1
ATOM 2106 C C . THR B 1 124 ? -30.266 58.562 11.555 1 37 124 THR B C 1
ATOM 2108 O O . THR B 1 124 ? -29.875 59.531 10.945 1 37 124 THR B O 1
ATOM 2111 N N . GLY B 1 125 ? -31.047 58.062 10.547 1 34.16 125 GLY B N 1
ATOM 2112 C CA . GLY B 1 125 ? -31.812 59 9.773 1 34.16 125 GLY B CA 1
ATOM 2113 C C . GLY B 1 125 ? -32.719 59.875 10.633 1 34.16 125 GLY B C 1
ATOM 2114 O O . GLY B 1 125 ? -32.969 59.562 11.797 1 34.16 125 GLY B O 1
ATOM 2115 N N . ASN B 1 126 ? -33 61.219 10.195 1 33.28 126 ASN B N 1
ATOM 2116 C CA . ASN B 1 126 ? -33.688 62.469 10.5 1 33.28 126 ASN B CA 1
ATOM 2117 C C . ASN B 1 126 ? -35.125 62.25 10.859 1 33.28 126 ASN B C 1
ATOM 2119 O O . ASN B 1 126 ? -35.875 61.656 10.078 1 33.28 126 ASN B O 1
ATOM 2123 N N . ASN B 1 127 ? -35.438 62.125 12.164 1 34.69 127 ASN B N 1
ATOM 2124 C CA . ASN B 1 127 ? -36.75 62.125 12.812 1 34.69 127 ASN B CA 1
ATOM 2125 C C . ASN B 1 127 ? -37.594 63.281 12.352 1 34.69 127 ASN B C 1
ATOM 2127 O O . ASN B 1 127 ? -37.406 64.438 12.812 1 34.69 127 ASN B O 1
ATOM 2131 N N . PRO B 1 128 ? -37.75 63.594 11.078 1 35.06 128 PRO B N 1
ATOM 2132 C CA . PRO B 1 128 ? -38.406 64.812 10.664 1 35.06 128 PRO B CA 1
ATOM 2133 C C . PRO B 1 128 ? -39.812 65 11.258 1 35.06 128 PRO B C 1
ATOM 2135 O O . PRO B 1 128 ? -40.562 65.875 10.828 1 35.06 128 PRO B O 1
ATOM 2138 N N . PHE B 1 129 ? -40.281 64.125 12.133 1 30.45 129 PHE B N 1
ATOM 2139 C CA . PHE B 1 129 ? -41.719 64.188 12.336 1 30.45 129 PHE B CA 1
ATOM 2140 C C . PHE B 1 129 ? -42.094 65.438 13.117 1 30.45 129 PHE B C 1
ATOM 2142 O O . PHE B 1 129 ? -42.469 65.375 14.281 1 30.45 129 PHE B O 1
ATOM 2149 N N . ASP B 1 130 ? -41.25 66.5 13.234 1 30.12 130 ASP B N 1
ATOM 2150 C CA . ASP B 1 130 ? -41.781 67.5 14.133 1 30.12 130 ASP B CA 1
ATOM 2151 C C . ASP B 1 130 ? -43.062 68.125 13.586 1 30.12 130 ASP B C 1
ATOM 2153 O O . ASP B 1 130 ? -43.031 68.938 12.703 1 30.12 130 ASP B O 1
ATOM 2157 N N . ASN B 1 131 ? -44 67.25 13.211 1 26.44 131 ASN B N 1
ATOM 2158 C CA . ASN B 1 131 ? -45.188 67.812 12.625 1 26.44 131 ASN B CA 1
ATOM 2159 C C . ASN B 1 131 ? -45.781 68.875 13.484 1 26.44 131 ASN B C 1
ATOM 2161 O O . ASN B 1 131 ? -45.438 69 14.664 1 26.44 131 ASN B O 1
ATOM 2165 N N . ASN B 1 132 ? -47.094 69.188 13.281 1 27.48 132 ASN B N 1
ATOM 2166 C CA . ASN B 1 132 ? -48.062 70.25 13.008 1 27.48 132 ASN B CA 1
ATOM 2167 C C . ASN B 1 132 ? -48.75 70.75 14.281 1 27.48 132 ASN B C 1
ATOM 2169 O O . ASN B 1 132 ? -49.719 70.125 14.75 1 27.48 132 ASN B O 1
ATOM 2173 N N . ALA B 1 133 ? -48.031 71.125 15.391 1 28.61 133 ALA B N 1
ATOM 2174 C CA . ALA B 1 133 ? -48.75 71.688 16.516 1 28.61 133 ALA B CA 1
ATOM 2175 C C . ALA B 1 133 ? -49.688 72.812 16.062 1 28.61 133 ALA B C 1
ATOM 2177 O O . ALA B 1 133 ? -49.219 73.875 15.617 1 28.61 133 ALA B O 1
ATOM 2178 N N . ASP B 1 134 ? -50.875 72.5 15.734 1 28.84 134 ASP B N 1
ATOM 2179 C CA . ASP B 1 134 ? -52.062 73.25 15.352 1 28.84 134 ASP B CA 1
ATOM 2180 C C . ASP B 1 134 ? -52.281 74.438 16.281 1 28.84 134 ASP B C 1
ATOM 2182 O O . ASP B 1 134 ? -51.781 74.438 17.422 1 28.84 134 ASP B O 1
ATOM 2186 N N . SER B 1 135 ? -53.25 75.312 15.945 1 28.44 135 SER B N 1
ATOM 2187 C CA . SER B 1 135 ? -53.75 76.625 15.664 1 28.44 135 SER B CA 1
ATOM 2188 C C . SER B 1 135 ? -54.375 77.312 16.906 1 28.44 135 SER B C 1
ATOM 2190 O O . SER B 1 135 ? -53.875 78.312 17.391 1 28.44 135 SER B O 1
ATOM 2192 N N . ILE B 1 136 ? -55.688 77.562 16.812 1 29.41 136 ILE B N 1
ATOM 2193 C CA . ILE B 1 136 ? -56.5 78.75 16.859 1 29.41 136 ILE B CA 1
ATOM 2194 C C . ILE B 1 136 ? -56.938 79.062 18.297 1 29.41 136 ILE B C 1
ATOM 2196 O O . ILE B 1 136 ? -57.156 78.125 19.078 1 29.41 136 ILE B O 1
ATOM 2200 N N . GLU B 1 137 ? -57.562 80.25 18.547 1 30.48 137 GLU B N 1
ATOM 2201 C CA . GLU B 1 137 ? -57.812 81.375 19.438 1 30.48 137 GLU B CA 1
ATOM 2202 C C . GLU B 1 137 ? -58.969 81.125 20.391 1 30.48 137 GLU B C 1
ATOM 2204 O O . GLU B 1 137 ? -59.344 82 21.172 1 30.48 137 GLU B O 1
ATOM 2209 N N . ASP B 1 138 ? -59.781 79.938 20.156 1 32.38 138 ASP B N 1
ATOM 2210 C CA . ASP B 1 138 ? -61.094 80.375 20.609 1 32.38 138 ASP B CA 1
ATOM 2211 C C . ASP B 1 138 ? -61 81 22 1 32.38 138 ASP B C 1
ATOM 2213 O O . ASP B 1 138 ? -60.062 80.75 22.766 1 32.38 138 ASP B O 1
ATOM 2217 N N . LEU B 1 139 ? -62.156 81.5 22.344 1 30.73 139 LEU B N 1
ATOM 2218 C CA . LEU B 1 139 ? -63.062 82.438 22.969 1 30.73 139 LEU B CA 1
ATOM 2219 C C . LEU B 1 139 ? -63.094 82.312 24.484 1 30.73 139 LEU B C 1
ATOM 2221 O O . LEU B 1 139 ? -62.812 81.188 24.984 1 30.73 139 LEU B O 1
ATOM 2225 N N . PRO B 1 140 ? -64.062 83 25.047 1 33.94 140 PRO B N 1
ATOM 2226 C CA . PRO B 1 140 ? -64.188 83.625 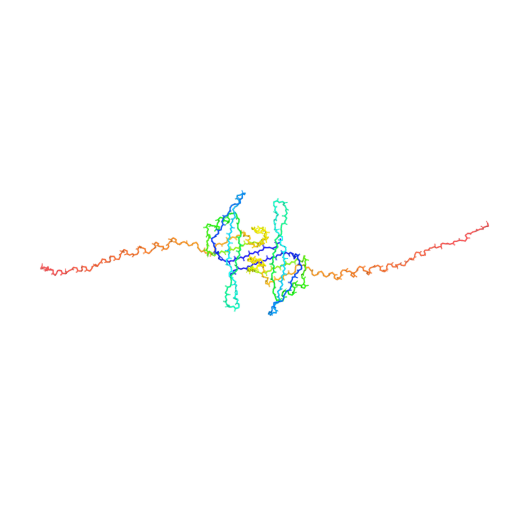26.359 1 33.94 140 PRO B CA 1
ATOM 2227 C C . PRO B 1 140 ? -64 82.688 27.516 1 33.94 140 PRO B C 1
ATOM 2229 O O . PRO B 1 140 ? -64.062 81.438 27.312 1 33.94 140 PRO B O 1
ATOM 2232 N N . PHE B 1 141 ? -64.625 83.125 28.766 1 23.91 141 PHE B N 1
ATOM 2233 C CA . PHE B 1 141 ? -64.5 83.31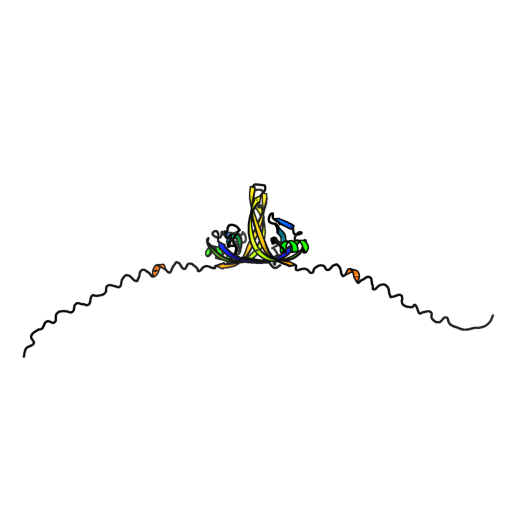2 30.203 1 23.91 141 PHE B CA 1
ATOM 2234 C C . PHE B 1 141 ? -64.938 82.062 30.922 1 23.91 141 PHE B C 1
ATOM 2236 O O . PHE B 1 141 ? -65.812 81.312 30.438 1 23.91 141 PHE B O 1
#

Solvent-accessible surface area (backbone atoms only — not comparable to full-atom values): 16256 Å² total; per-residue (Å²): 78,56,54,40,31,37,38,26,27,26,26,74,42,60,48,45,75,44,68,44,96,85,67,46,33,37,16,38,40,39,28,39,27,40,47,90,54,59,48,100,86,64,48,66,49,63,24,70,44,44,35,37,29,50,45,70,58,15,53,51,44,52,73,74,42,38,53,62,35,43,34,34,38,38,27,24,73,40,51,50,72,48,67,44,98,85,67,44,78,41,69,46,62,33,32,43,42,78,43,76,43,75,72,58,78,73,78,67,69,70,66,71,72,68,70,72,70,71,74,70,70,74,74,75,74,78,78,74,70,77,77,76,81,81,75,75,76,74,83,73,136,80,55,52,39,31,38,40,26,28,25,24,75,43,59,47,44,78,44,68,45,97,88,67,46,34,38,16,37,40,36,29,39,26,40,49,88,56,57,47,98,87,64,48,68,49,62,25,70,44,43,35,37,30,51,45,71,58,15,55,49,44,52,73,74,43,40,54,62,36,44,34,35,38,38,28,26,73,42,50,51,72,47,67,46,97,84,67,44,78,42,68,46,62,33,32,43,41,79,42,75,43,75,71,56,79,73,78,66,69,71,65,70,73,67,67,71,72,71,74,73,66,74,77,72,73,83,80,72,73,76,69,80,86,82,85,85,78,84,76,88,133

Organism: Staphylococcus aureus (strain Mu50 / ATCC 700699) (NCBI:txid158878)

pLDDT: mean 79.71, std 25.56, range [23.91, 98.81]

Radius of gyration: 38.97 Å; Cα contacts (8 Å, |Δi|>4): 551; chains: 2; bounding box: 91×141×123 Å

Sequence (282 aa):
MLNRTVLVGRLTKDPELRSTPNGVNVGTFTLAVNRTFTNAQGEREADFINVVVFKKQAENVKNYLSKGSLAGVDGRLQTRNYENKDGQRVFVTEVVADSVQFLEPKNNNQQQNNNYQQQRQTQTGNNPFDNNADSIEDLPFMLNRTVLVGRLTKDPELRSTPNGVNVGTFTLAVNRTFTNAQGEREADFINVVVFKKQAENVKNYLSKGSLAGVDGRLQTRNYENKDGQRVFVTEVVADSVQFLEPKNNNQQQNNNYQQQRQTQTGNNPFDNNADSIEDLPF

InterPro domains:
  IPR000424 Primosome PriB/single-strand DNA-binding [PF00436] (2-103)
  IPR000424 Primosome PriB/single-strand DNA-binding [PS50935] (1-104)
  IPR000424 Primosome PriB/single-strand DNA-binding [cd04496] (6-103)
  IPR011344 Single-stranded DNA-binding protein [MF_00984] (2-107)
  IPR011344 Single-stranded DNA-binding protein [PIRSF002070] (1-136)
  IPR011344 Single-stranded DNA-binding protein [PTHR10302] (2-128)
  IPR011344 Single-stranded DNA-binding protein [TIGR00621] (1-131)
  IPR012340 Nucleic acid-binding, OB-fold [G3DSA:2.40.50.140] (1-134)
  IPR012340 Nucleic acid-binding, OB-fold [SSF50249] (1-141)